Protein AF-M5ANF8-F1 (afdb_monomer_lite)

Secondary structure (DSSP, 8-state):
-PPP----PPPTTEEEEEEEEESSHHHHHHHHHHHHHHH-S-EEEEETTS-EEEEEEEEETTTHHHHHHHHHHTTSS-TT-EEE--TTEEEEEEESS-S----BGGG-HHHHHHHHHHHHHHHHTTS--S--SS---HHHHHHHHHHHHHTTPPS-S---HHHHHHHHHHHHH--S-HHHHHHHHHH-

pLDDT: mean 88.6, std 12.1, range [37.78, 98.12]

InterPro domains:
  IPR036365 PGBD-like superfamily [SSF47090] (113-166)
  IPR036366 PGBD superfamily [G3DSA:1.10.101.10] (104-169)

Radius of gyration: 18.39 Å; chains: 1; bounding box: 57×37×44 Å

Structure (mmCIF, N/CA/C/O backbone):
data_AF-M5ANF8-F1
#
_entry.id   AF-M5ANF8-F1
#
loop_
_atom_site.group_PDB
_atom_site.id
_atom_site.type_symbol
_atom_site.label_atom_id
_atom_site.label_alt_id
_atom_site.label_comp_id
_atom_site.label_asym_id
_atom_site.label_entity_id
_atom_site.label_seq_id
_atom_site.pdbx_PDB_ins_code
_atom_site.Cartn_x
_atom_site.Cartn_y
_atom_site.Cartn_z
_atom_site.occupancy
_atom_site.B_iso_or_equiv
_atom_site.auth_seq_id
_atom_site.auth_comp_id
_atom_site.auth_asym_id
_atom_site.auth_atom_id
_atom_site.pdbx_PDB_model_num
ATOM 1 N N . MET A 1 1 ? 27.122 8.762 -24.656 1.00 37.97 1 MET A N 1
ATOM 2 C CA . MET A 1 1 ? 26.454 7.474 -24.372 1.00 37.97 1 MET A CA 1
ATOM 3 C C . MET A 1 1 ? 26.650 7.160 -22.899 1.00 37.97 1 MET A C 1
ATOM 5 O O . MET A 1 1 ? 27.741 6.780 -22.494 1.00 37.97 1 MET A O 1
ATOM 9 N N . THR A 1 2 ? 25.646 7.441 -22.074 1.00 39.00 2 THR A N 1
ATOM 10 C CA . THR A 1 2 ? 25.690 7.210 -20.626 1.00 39.00 2 THR A CA 1
ATOM 11 C C . THR A 1 2 ? 25.506 5.716 -20.389 1.00 39.00 2 THR A C 1
ATOM 13 O O . THR A 1 2 ? 24.514 5.143 -20.830 1.00 39.00 2 THR A O 1
ATOM 16 N N . ARG A 1 3 ? 26.485 5.060 -19.759 1.00 37.78 3 ARG A N 1
ATOM 17 C CA . ARG A 1 3 ? 26.404 3.633 -19.421 1.00 37.78 3 ARG A CA 1
ATOM 18 C C . ARG A 1 3 ? 25.129 3.410 -18.593 1.00 37.78 3 ARG A C 1
ATOM 20 O O . ARG A 1 3 ? 24.978 4.138 -17.607 1.00 37.78 3 ARG A O 1
ATOM 27 N N . PRO A 1 4 ? 24.231 2.468 -18.943 1.00 45.25 4 PRO A N 1
ATOM 28 C CA . PRO A 1 4 ? 23.098 2.166 -18.082 1.00 45.25 4 PRO A CA 1
ATOM 29 C C . PRO A 1 4 ? 23.659 1.833 -16.701 1.00 45.25 4 PRO A C 1
ATOM 31 O O . PRO A 1 4 ? 24.590 1.028 -16.572 1.00 45.25 4 PRO A O 1
ATOM 34 N N . LEU A 1 5 ? 23.176 2.541 -15.677 1.00 51.12 5 LEU A N 1
ATOM 35 C CA . LEU A 1 5 ? 23.458 2.195 -14.290 1.00 51.12 5 LEU A CA 1
ATOM 36 C C . LEU A 1 5 ? 23.092 0.721 -14.158 1.00 51.12 5 LEU A C 1
ATOM 38 O O . LEU A 1 5 ? 21.944 0.367 -14.406 1.00 51.12 5 LEU A O 1
ATOM 42 N N . GLY A 1 6 ? 24.088 -0.128 -13.891 1.00 53.72 6 GLY A N 1
ATOM 43 C CA . GLY A 1 6 ? 23.913 -1.574 -13.919 1.00 53.72 6 GLY A CA 1
ATOM 44 C C . GLY A 1 6 ? 22.771 -1.959 -12.994 1.00 53.72 6 GLY A C 1
ATOM 45 O O . GLY A 1 6 ? 22.930 -1.918 -11.774 1.00 53.72 6 GLY A O 1
ATOM 46 N N . PHE A 1 7 ? 21.623 -2.282 -13.582 1.00 60.31 7 PHE A N 1
ATOM 47 C CA . PHE A 1 7 ? 20.484 -2.785 -12.848 1.00 60.31 7 PHE A CA 1
ATOM 48 C C . PHE A 1 7 ? 20.900 -4.131 -12.268 1.00 60.31 7 PHE A C 1
ATOM 50 O O .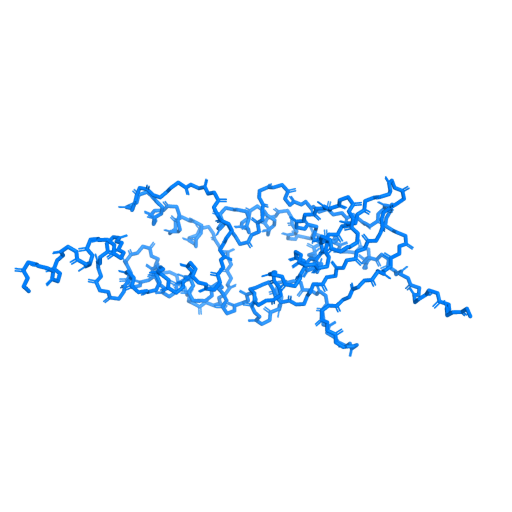 PHE A 1 7 ? 21.321 -5.032 -12.997 1.00 60.31 7 PHE A O 1
ATOM 57 N N . ARG A 1 8 ? 20.857 -4.242 -10.941 1.00 65.62 8 ARG A N 1
ATOM 58 C CA . ARG A 1 8 ? 21.069 -5.514 -10.263 1.00 65.62 8 ARG A CA 1
ATOM 59 C C . ARG A 1 8 ? 19.722 -6.005 -9.750 1.00 65.62 8 ARG A C 1
ATOM 61 O O . ARG A 1 8 ? 19.017 -5.221 -9.111 1.00 65.62 8 ARG A O 1
ATOM 68 N N . PRO A 1 9 ? 19.374 -7.277 -10.007 1.00 62.28 9 PRO A N 1
ATOM 69 C CA . PRO A 1 9 ? 18.244 -7.907 -9.343 1.00 62.28 9 PRO A CA 1
ATOM 70 C C . PRO A 1 9 ? 18.424 -7.815 -7.816 1.00 62.28 9 PRO A C 1
ATOM 72 O O . PRO A 1 9 ? 19.538 -7.551 -7.338 1.00 62.28 9 PRO A O 1
ATOM 75 N N . PRO A 1 10 ? 17.341 -7.988 -7.044 1.00 68.56 10 PRO A N 1
ATOM 76 C CA . PRO A 1 10 ? 17.419 -7.849 -5.603 1.00 68.56 10 PRO A CA 1
ATOM 77 C C . PRO A 1 10 ? 18.357 -8.925 -5.036 1.00 68.56 10 PRO A C 1
ATOM 79 O O . PRO A 1 10 ? 18.713 -9.890 -5.721 1.00 68.56 10 PRO A O 1
ATOM 82 N N . GLN A 1 11 ? 18.785 -8.756 -3.782 1.00 73.38 11 GLN A N 1
ATOM 83 C CA . GLN A 1 11 ? 19.539 -9.805 -3.091 1.00 73.38 11 GLN A CA 1
ATOM 84 C C . GLN A 1 11 ? 18.782 -11.141 -3.188 1.00 73.38 11 GLN A C 1
ATOM 86 O O . GLN A 1 11 ? 17.553 -11.161 -3.236 1.00 73.38 11 GLN A O 1
ATOM 91 N N . SER A 1 12 ? 19.503 -12.265 -3.213 1.00 77.88 12 SER A N 1
ATOM 92 C CA . SER A 1 12 ? 18.912 -13.597 -3.440 1.00 77.88 12 SER A CA 1
ATOM 93 C C . SER A 1 12 ? 17.812 -13.979 -2.438 1.00 77.88 12 SER A C 1
ATOM 95 O O . SER A 1 12 ? 16.990 -14.842 -2.736 1.00 77.88 12 SER A O 1
ATOM 97 N N . ASN A 1 13 ? 17.780 -13.328 -1.275 1.00 89.56 13 ASN A N 1
ATOM 98 C CA . ASN A 1 13 ? 16.800 -13.499 -0.206 1.00 89.56 13 ASN A CA 1
ATOM 99 C C . ASN A 1 13 ? 15.607 -12.524 -0.280 1.00 89.56 13 ASN A C 1
ATOM 101 O O . ASN A 1 13 ? 14.850 -12.434 0.688 1.00 89.56 13 ASN A O 1
ATOM 105 N N . ALA A 1 14 ? 15.422 -11.788 -1.376 1.00 92.38 14 ALA A N 1
ATOM 106 C CA . ALA A 1 14 ? 14.343 -10.819 -1.528 1.00 92.38 14 ALA A CA 1
ATOM 107 C C . ALA A 1 14 ? 13.692 -10.876 -2.918 1.00 92.38 14 ALA A C 1
ATOM 109 O O . ALA A 1 14 ? 14.296 -11.290 -3.906 1.00 92.38 14 ALA A O 1
ATOM 110 N N . PHE A 1 15 ? 12.438 -10.435 -2.991 1.00 95.44 15 PHE A N 1
ATOM 111 C CA . PHE A 1 15 ? 11.685 -10.268 -4.234 1.00 95.44 15 PHE A CA 1
ATOM 112 C C . PHE A 1 15 ? 11.386 -8.796 -4.470 1.00 95.44 15 PHE A C 1
ATOM 114 O O . PHE A 1 15 ? 11.101 -8.077 -3.515 1.00 95.44 15 PHE A O 1
ATOM 121 N N . TRP A 1 16 ? 11.353 -8.366 -5.728 1.00 94.88 16 TRP A N 1
ATOM 122 C CA . TRP A 1 16 ? 10.720 -7.105 -6.098 1.00 94.88 16 TRP A CA 1
ATOM 123 C C . TRP A 1 16 ? 9.215 -7.185 -5.855 1.00 94.88 16 TRP A C 1
ATOM 125 O O . TRP A 1 16 ? 8.566 -8.147 -6.273 1.00 94.88 16 TRP A O 1
ATOM 135 N N . LEU A 1 17 ? 8.664 -6.156 -5.220 1.00 97.25 17 LEU A N 1
ATOM 136 C CA . LEU A 1 17 ? 7.230 -5.935 -5.114 1.00 97.25 17 LEU A CA 1
ATOM 137 C C . LEU A 1 17 ? 6.773 -5.098 -6.313 1.00 97.25 17 LEU A C 1
ATOM 139 O O . LEU A 1 17 ? 6.905 -3.871 -6.312 1.00 97.25 17 LEU A O 1
ATOM 143 N N . ILE A 1 18 ? 6.261 -5.774 -7.340 1.00 97.31 18 ILE A N 1
ATOM 144 C CA . ILE A 1 18 ? 5.668 -5.129 -8.510 1.00 97.31 18 ILE A CA 1
ATOM 145 C C . ILE A 1 18 ? 4.242 -4.738 -8.144 1.00 97.31 18 ILE A C 1
ATOM 147 O O . ILE A 1 18 ? 3.431 -5.607 -7.826 1.00 97.31 18 ILE A O 1
ATOM 151 N N . VAL A 1 19 ? 3.937 -3.442 -8.177 1.00 96.94 19 VAL A N 1
ATOM 152 C CA . VAL A 1 19 ? 2.593 -2.939 -7.850 1.00 96.94 19 VAL A CA 1
ATOM 153 C C . VAL A 1 19 ? 1.722 -2.774 -9.085 1.00 96.94 19 VAL A C 1
ATOM 155 O O . VAL A 1 19 ? 0.507 -2.866 -8.993 1.00 96.94 19 VAL A O 1
ATOM 158 N N . SER A 1 20 ? 2.328 -2.548 -10.252 1.00 95.69 20 SER A N 1
ATOM 159 C CA . SER A 1 20 ? 1.620 -2.551 -11.531 1.00 95.69 20 SER A CA 1
ATOM 160 C C . SER A 1 20 ? 2.605 -2.595 -12.701 1.00 95.69 20 SER A C 1
ATOM 162 O O . SER A 1 20 ? 3.822 -2.559 -12.514 1.00 95.69 20 SER A O 1
ATOM 164 N N . SER A 1 21 ? 2.101 -2.663 -13.930 1.00 95.19 21 SER A N 1
ATOM 165 C CA . SER A 1 21 ? 2.901 -2.515 -15.153 1.00 95.19 21 SER A CA 1
ATOM 166 C C . SER A 1 21 ? 2.173 -1.638 -16.166 1.00 95.19 21 SER A C 1
ATOM 168 O O . SER A 1 21 ? 0.941 -1.615 -16.195 1.00 95.19 21 SER A O 1
ATOM 170 N N . ARG A 1 22 ? 2.915 -0.889 -16.982 1.00 97.38 22 ARG A N 1
ATOM 171 C CA . ARG A 1 22 ? 2.356 -0.014 -18.021 1.00 97.38 22 ARG A CA 1
ATOM 172 C C . ARG A 1 22 ? 3.030 -0.251 -19.375 1.00 97.38 22 ARG A C 1
ATOM 174 O O . ARG A 1 22 ? 4.206 -0.618 -19.405 1.00 97.38 22 ARG A O 1
ATOM 181 N N . PRO A 1 23 ? 2.298 -0.068 -20.487 1.00 97.06 23 PRO A N 1
ATOM 182 C CA . PRO A 1 23 ? 2.840 -0.233 -21.833 1.00 97.06 23 PRO A CA 1
ATOM 183 C C . PRO A 1 23 ? 3.834 0.871 -22.214 1.00 97.06 23 PRO A C 1
ATOM 185 O O . PRO A 1 23 ? 4.674 0.649 -23.079 1.00 97.06 23 PRO A O 1
ATOM 188 N N . THR A 1 24 ? 3.761 2.047 -21.581 1.00 97.50 24 THR A N 1
ATOM 189 C CA . THR A 1 24 ? 4.638 3.183 -21.887 1.00 97.50 24 THR A CA 1
ATOM 190 C C . THR A 1 24 ? 5.417 3.656 -20.661 1.00 97.50 24 THR A C 1
ATOM 192 O O . THR A 1 24 ? 4.946 3.567 -19.523 1.00 97.50 24 THR A O 1
ATOM 195 N N . GLU A 1 25 ? 6.616 4.192 -20.901 1.00 97.06 25 GLU A N 1
ATOM 196 C CA . GLU A 1 25 ? 7.475 4.781 -19.868 1.00 97.06 25 GLU A CA 1
ATOM 197 C C . GLU A 1 25 ? 6.761 5.915 -19.122 1.00 97.06 25 GLU A C 1
ATOM 199 O O . GLU A 1 25 ? 6.745 5.936 -17.893 1.00 97.06 25 GLU A O 1
ATOM 204 N N . GLY A 1 26 ? 6.126 6.831 -19.861 1.00 97.62 26 GLY A N 1
ATOM 205 C CA . GLY A 1 26 ? 5.442 7.989 -19.284 1.00 97.62 26 GLY A CA 1
ATOM 206 C C . GLY A 1 26 ? 4.308 7.598 -18.335 1.00 97.62 26 GLY A C 1
ATOM 207 O O . GLY A 1 26 ? 4.223 8.132 -17.229 1.00 97.62 26 GLY A O 1
ATOM 208 N N . GLU A 1 27 ? 3.478 6.621 -18.716 1.00 97.94 27 GLU A N 1
ATOM 209 C CA . GLU A 1 27 ? 2.423 6.097 -17.840 1.00 97.94 27 GLU A CA 1
ATOM 210 C C . GLU A 1 27 ? 2.994 5.414 -16.596 1.00 97.94 27 GLU A C 1
ATOM 212 O O . GLU A 1 27 ? 2.458 5.578 -15.499 1.00 97.94 27 GLU A O 1
ATOM 217 N N . ALA A 1 28 ? 4.080 4.649 -16.749 1.00 97.88 28 ALA A N 1
ATOM 218 C CA . ALA A 1 28 ? 4.728 3.979 -15.629 1.00 97.88 28 ALA A CA 1
ATOM 219 C C . ALA A 1 28 ? 5.303 4.983 -14.626 1.00 97.88 28 ALA A C 1
ATOM 221 O O . ALA A 1 28 ? 5.123 4.808 -13.422 1.00 97.88 28 ALA A O 1
ATOM 222 N N . ILE A 1 29 ? 5.955 6.044 -15.110 1.00 97.31 29 ILE A N 1
ATOM 223 C CA . ILE A 1 29 ? 6.524 7.103 -14.268 1.00 97.31 29 ILE A CA 1
ATOM 224 C C . ILE A 1 29 ? 5.414 7.854 -13.536 1.00 97.31 29 ILE A C 1
ATOM 226 O O . ILE A 1 29 ? 5.493 8.002 -12.317 1.00 97.31 29 ILE A O 1
ATOM 230 N N . ALA A 1 30 ? 4.361 8.275 -14.242 1.00 96.62 30 ALA A N 1
ATOM 231 C CA . ALA A 1 30 ? 3.231 8.968 -13.625 1.00 96.62 30 ALA A CA 1
ATOM 232 C C . ALA A 1 30 ? 2.575 8.109 -12.529 1.00 96.62 30 ALA A C 1
ATOM 234 O O . ALA A 1 30 ? 2.295 8.588 -11.427 1.00 96.62 30 ALA A O 1
ATOM 235 N N . LEU A 1 31 ? 2.399 6.810 -12.787 1.00 95.62 31 LEU A N 1
ATOM 236 C CA . LEU A 1 31 ? 1.863 5.887 -11.794 1.00 95.62 31 LEU A CA 1
ATOM 237 C C . LEU A 1 31 ? 2.817 5.698 -10.606 1.00 95.62 31 LEU A C 1
ATOM 239 O O . LEU A 1 31 ? 2.381 5.744 -9.456 1.00 95.62 31 LEU A O 1
ATOM 243 N N . ALA A 1 32 ? 4.115 5.520 -10.858 1.00 95.44 32 ALA A N 1
ATOM 244 C CA . ALA A 1 32 ? 5.119 5.378 -9.809 1.00 95.44 32 ALA A CA 1
ATOM 245 C C . ALA A 1 32 ? 5.152 6.609 -8.890 1.00 95.44 32 ALA A C 1
ATOM 247 O O . ALA A 1 32 ? 5.228 6.464 -7.669 1.00 95.44 32 ALA A O 1
ATOM 248 N N . GLN A 1 33 ? 5.031 7.811 -9.460 1.00 94.69 33 GLN A N 1
ATOM 249 C CA . GLN A 1 33 ? 4.910 9.060 -8.707 1.00 94.69 33 GLN A CA 1
ATOM 250 C C . GLN A 1 33 ? 3.646 9.092 -7.845 1.00 94.69 33 GLN A C 1
ATOM 252 O O . GLN A 1 33 ? 3.722 9.516 -6.695 1.00 94.69 33 GLN A O 1
ATOM 257 N N . SER A 1 34 ? 2.510 8.603 -8.355 1.00 93.12 34 SER A N 1
ATOM 258 C CA . SER A 1 34 ? 1.253 8.592 -7.593 1.00 93.12 34 SER A CA 1
ATOM 259 C C . SER A 1 34 ? 1.301 7.706 -6.340 1.00 93.12 34 SER A C 1
ATOM 261 O O . SER A 1 34 ? 0.637 8.010 -5.352 1.00 93.12 34 SER A O 1
ATOM 263 N N . TYR A 1 35 ? 2.121 6.649 -6.347 1.00 93.69 35 TYR A N 1
ATOM 264 C CA . TYR A 1 35 ? 2.315 5.773 -5.187 1.00 93.69 35 TYR A CA 1
ATOM 265 C C . TYR A 1 35 ? 3.369 6.272 -4.198 1.00 93.69 35 TYR A C 1
ATOM 267 O O . TYR A 1 35 ? 3.366 5.845 -3.045 1.00 93.69 35 TYR A O 1
ATOM 275 N N . ALA A 1 36 ? 4.279 7.156 -4.616 1.00 91.19 36 ALA A N 1
ATOM 276 C CA . ALA A 1 36 ? 5.409 7.556 -3.783 1.00 91.19 36 ALA A CA 1
ATOM 277 C C . ALA A 1 36 ? 5.018 8.166 -2.413 1.00 91.19 36 ALA A C 1
ATOM 279 O O . ALA A 1 36 ? 5.685 7.860 -1.420 1.00 91.19 36 ALA A O 1
ATOM 280 N N . PRO A 1 37 ? 3.943 8.976 -2.300 1.00 89.75 37 PRO A N 1
ATOM 281 C CA . PRO A 1 37 ? 3.499 9.511 -1.013 1.00 89.75 37 PRO A CA 1
ATOM 282 C C . PRO A 1 37 ? 3.109 8.431 0.002 1.00 89.75 37 PRO A C 1
ATOM 284 O O . PRO A 1 37 ? 3.463 8.550 1.173 1.00 89.75 37 PRO A O 1
ATOM 287 N N . THR A 1 38 ? 2.455 7.353 -0.442 1.00 91.44 38 THR A N 1
ATOM 288 C CA . THR A 1 38 ? 1.902 6.316 0.440 1.00 91.44 38 THR A CA 1
ATOM 289 C C . THR A 1 38 ? 2.843 5.143 0.644 1.00 91.44 38 THR A C 1
ATOM 291 O O . THR A 1 38 ? 3.062 4.708 1.772 1.00 91.44 38 THR A O 1
ATOM 294 N N . LEU A 1 39 ? 3.418 4.630 -0.441 1.00 92.88 39 LEU A N 1
ATOM 295 C CA . LEU A 1 39 ? 4.281 3.457 -0.397 1.00 92.88 39 LEU A CA 1
ATOM 296 C C . LEU A 1 39 ? 5.684 3.823 0.071 1.00 92.88 39 LEU A C 1
ATOM 298 O O . LEU A 1 39 ? 6.279 3.061 0.819 1.00 92.88 39 LEU A O 1
ATOM 302 N N . GLY A 1 40 ? 6.156 5.021 -0.275 1.00 90.56 40 GLY A N 1
ATOM 303 C CA . GLY A 1 40 ? 7.553 5.407 -0.155 1.00 90.56 40 GLY A CA 1
ATOM 304 C C . GLY A 1 40 ? 8.243 5.337 -1.515 1.00 90.56 40 GLY A C 1
ATOM 305 O O . GLY A 1 40 ? 7.582 5.457 -2.545 1.00 90.56 40 GLY A O 1
ATOM 306 N N . PRO A 1 41 ? 9.575 5.222 -1.565 1.00 90.12 41 PRO A N 1
ATOM 307 C CA . PRO A 1 41 ? 10.278 5.377 -2.823 1.00 90.12 41 PRO A CA 1
ATOM 308 C C . PRO A 1 41 ? 9.939 4.295 -3.865 1.00 90.12 41 PRO A C 1
ATOM 310 O O . PRO A 1 41 ? 10.006 3.100 -3.585 1.00 90.12 41 PRO A O 1
ATOM 313 N N . THR A 1 42 ? 9.622 4.718 -5.091 1.00 93.62 42 THR A N 1
ATOM 314 C CA . THR A 1 42 ? 9.192 3.849 -6.198 1.00 93.62 42 THR A CA 1
ATOM 315 C C . THR A 1 42 ? 10.188 3.857 -7.354 1.00 93.62 42 THR A C 1
ATOM 317 O O . THR A 1 42 ? 10.984 4.786 -7.523 1.00 93.62 42 THR A O 1
ATOM 320 N N . LEU A 1 43 ? 10.148 2.799 -8.164 1.00 92.81 43 LEU A N 1
ATOM 321 C CA . LEU A 1 43 ? 10.992 2.610 -9.342 1.00 92.81 43 LEU A CA 1
ATOM 322 C C . LEU A 1 43 ? 10.149 2.261 -10.560 1.00 92.81 43 LEU A C 1
ATOM 324 O O . LEU A 1 43 ? 9.110 1.611 -10.441 1.00 92.81 43 LEU A O 1
ATOM 328 N N . VAL A 1 44 ? 10.677 2.606 -11.729 1.00 95.50 44 VAL A N 1
ATOM 329 C CA . VAL A 1 44 ? 10.234 2.065 -13.010 1.00 95.50 44 VAL A CA 1
ATOM 330 C C . VAL A 1 44 ? 11.368 1.255 -13.613 1.00 95.50 44 VAL A C 1
ATOM 332 O O . VAL A 1 44 ? 12.472 1.768 -13.827 1.00 95.50 44 VAL A O 1
ATOM 335 N N . LEU A 1 45 ? 11.081 -0.012 -13.889 1.00 94.19 45 LEU A N 1
ATOM 336 C CA . LEU A 1 45 ? 12.003 -0.952 -14.510 1.00 94.19 45 LEU A CA 1
ATOM 337 C C . LEU A 1 45 ? 11.455 -1.385 -15.870 1.00 94.19 45 LEU A C 1
ATOM 339 O O . LEU A 1 45 ? 10.282 -1.725 -15.984 1.00 94.19 45 LEU A O 1
ATOM 343 N N . HIS A 1 46 ? 12.298 -1.393 -16.894 1.00 95.38 46 HIS A N 1
ATOM 344 C CA . HIS A 1 46 ? 11.972 -1.979 -18.186 1.00 95.38 46 HIS A CA 1
ATOM 345 C C . HIS A 1 46 ? 12.119 -3.501 -18.124 1.00 95.38 46 HIS A C 1
ATOM 347 O O . HIS A 1 46 ? 13.003 -4.036 -17.444 1.00 95.38 46 HIS A O 1
ATOM 353 N N . SER A 1 47 ? 11.215 -4.187 -18.814 1.00 93.06 47 SER A N 1
ATOM 354 C CA . SER A 1 47 ? 11.195 -5.634 -18.955 1.00 93.06 47 SER A CA 1
ATOM 355 C C . SER A 1 47 ? 11.461 -6.035 -20.405 1.00 93.06 47 SER A C 1
ATOM 357 O O . SER A 1 47 ? 10.986 -5.385 -21.331 1.00 93.06 47 SER A O 1
ATOM 359 N N . ARG A 1 48 ? 12.131 -7.172 -20.623 1.00 91.75 48 ARG A N 1
ATOM 360 C CA . ARG A 1 48 ? 12.473 -7.714 -21.954 1.00 91.75 48 ARG A CA 1
ATOM 361 C C . ARG A 1 48 ? 11.282 -7.905 -22.900 1.00 91.75 48 ARG A C 1
ATOM 363 O O . ARG A 1 48 ? 11.473 -7.987 -24.107 1.00 91.75 48 ARG A O 1
ATOM 370 N N . ASN A 1 49 ? 10.068 -8.020 -22.366 1.00 91.06 49 ASN A N 1
ATOM 371 C CA . ASN A 1 49 ? 8.827 -8.109 -23.145 1.00 91.06 49 ASN A CA 1
ATOM 372 C C . ASN A 1 49 ? 8.237 -6.735 -23.528 1.00 91.06 49 ASN A C 1
ATOM 374 O O . ASN A 1 49 ? 7.121 -6.687 -24.036 1.00 91.06 49 ASN A O 1
ATOM 378 N N . GLY A 1 50 ? 8.959 -5.637 -23.289 1.00 93.50 50 GLY A N 1
ATOM 379 C CA . GLY A 1 50 ? 8.613 -4.291 -23.749 1.00 93.50 50 GLY A CA 1
ATOM 380 C C . GLY A 1 50 ? 7.659 -3.506 -22.846 1.00 93.50 50 GLY A C 1
ATOM 381 O O . GLY A 1 50 ? 7.192 -2.449 -23.257 1.00 93.50 50 GLY A O 1
ATOM 382 N N . VAL A 1 51 ? 7.351 -3.994 -21.638 1.00 96.06 51 VAL A N 1
ATOM 383 C CA . VAL A 1 51 ? 6.535 -3.254 -20.656 1.00 96.06 51 VAL A CA 1
ATOM 384 C C . VAL A 1 51 ? 7.390 -2.651 -19.545 1.00 96.06 51 VAL A C 1
ATOM 386 O O . VAL A 1 51 ? 8.522 -3.070 -19.296 1.00 96.06 51 VAL A O 1
ATOM 389 N N . PHE A 1 52 ? 6.809 -1.690 -18.833 1.00 97.38 52 PHE A N 1
ATOM 390 C CA . PHE A 1 52 ? 7.445 -0.955 -17.749 1.00 97.38 52 PHE A CA 1
ATOM 391 C C . PHE A 1 52 ? 6.810 -1.345 -16.414 1.00 97.38 52 PHE A C 1
ATOM 393 O O . PHE A 1 52 ? 5.643 -1.049 -16.151 1.00 97.38 52 PHE A O 1
ATOM 400 N N . ALA A 1 53 ? 7.571 -2.031 -15.568 1.00 96.81 53 ALA A N 1
ATOM 401 C CA . ALA A 1 53 ? 7.151 -2.454 -14.243 1.00 96.81 53 ALA A CA 1
ATOM 402 C C . ALA A 1 53 ? 7.298 -1.309 -13.234 1.00 96.81 53 ALA A C 1
ATOM 404 O O . ALA A 1 53 ? 8.373 -0.722 -13.108 1.00 96.81 53 ALA A O 1
ATOM 405 N N . VAL A 1 54 ? 6.233 -1.033 -12.480 1.00 97.12 54 VAL A N 1
ATOM 406 C CA . VAL A 1 54 ? 6.237 -0.095 -11.352 1.00 97.12 54 VAL A CA 1
ATOM 407 C C . VAL A 1 54 ? 6.475 -0.876 -10.070 1.00 97.12 54 VAL A C 1
ATOM 409 O O . VAL A 1 54 ? 5.748 -1.822 -9.757 1.00 97.12 54 VAL A O 1
ATOM 412 N N . VAL A 1 55 ? 7.508 -0.490 -9.330 1.00 95.69 55 VAL A N 1
ATOM 413 C CA . VAL A 1 55 ? 8.044 -1.261 -8.205 1.00 95.69 55 VAL A CA 1
ATOM 414 C C . VAL A 1 55 ? 8.078 -0.398 -6.954 1.00 95.69 55 VAL A C 1
ATOM 416 O O . VAL A 1 55 ? 8.591 0.717 -6.990 1.00 95.69 55 VAL A O 1
ATOM 419 N N . ALA A 1 56 ? 7.551 -0.916 -5.845 1.00 94.94 56 ALA A N 1
ATOM 420 C CA . ALA A 1 56 ? 7.518 -0.207 -4.558 1.00 94.94 56 ALA A CA 1
ATOM 421 C C . ALA A 1 56 ? 8.731 -0.510 -3.656 1.00 94.94 56 ALA A C 1
ATOM 423 O O . ALA A 1 56 ? 8.906 0.094 -2.605 1.00 94.94 56 ALA A O 1
ATOM 424 N N . GLY A 1 57 ? 9.571 -1.467 -4.050 1.00 93.44 57 GLY A N 1
ATOM 425 C CA . GLY A 1 57 ? 10.731 -1.914 -3.287 1.00 93.44 57 GLY A CA 1
ATOM 426 C C . GLY A 1 57 ? 10.839 -3.431 -3.293 1.00 93.44 57 GLY A C 1
ATOM 427 O O . GLY A 1 57 ? 10.362 -4.102 -4.210 1.00 93.44 57 GLY A O 1
ATOM 428 N N . THR A 1 58 ? 11.466 -3.972 -2.260 1.00 94.12 58 THR A N 1
ATOM 429 C CA . THR A 1 58 ? 11.694 -5.396 -2.063 1.00 94.12 58 THR A CA 1
ATOM 430 C C . THR A 1 58 ? 11.033 -5.905 -0.796 1.00 94.12 58 THR A C 1
ATOM 432 O O . THR A 1 58 ? 10.955 -5.191 0.200 1.00 94.12 58 THR A O 1
ATOM 435 N N . LEU A 1 59 ? 10.632 -7.172 -0.816 1.00 95.75 59 LEU A N 1
ATOM 436 C CA . LEU A 1 59 ? 10.181 -7.918 0.354 1.00 95.75 59 LEU A CA 1
ATOM 437 C C . LEU A 1 59 ? 11.079 -9.140 0.563 1.00 95.75 59 LEU A C 1
ATOM 439 O O . LEU A 1 59 ? 11.334 -9.885 -0.387 1.00 95.75 59 LEU A O 1
ATOM 443 N N . TYR A 1 60 ? 11.524 -9.370 1.800 1.00 94.88 60 TYR A N 1
ATOM 444 C CA . TYR A 1 60 ? 12.312 -10.556 2.142 1.00 94.88 60 TYR A CA 1
ATOM 445 C C . TYR A 1 60 ? 11.502 -11.843 1.993 1.00 94.88 60 TYR A C 1
ATOM 447 O O . TYR A 1 60 ? 10.316 -11.899 2.318 1.00 94.88 60 TYR A O 1
ATOM 455 N N . GLN A 1 61 ? 12.154 -12.883 1.477 1.00 93.88 61 GLN A N 1
ATOM 456 C CA . GLN A 1 61 ? 11.531 -14.135 1.052 1.00 93.88 61 GLN A CA 1
ATOM 457 C C . GLN A 1 61 ? 10.746 -14.846 2.162 1.00 93.88 61 GLN A C 1
ATOM 459 O O . GLN A 1 61 ? 9.721 -15.461 1.869 1.00 93.88 61 GLN A O 1
ATOM 464 N N . ASP A 1 62 ? 11.201 -14.756 3.410 1.00 94.69 62 ASP A N 1
ATOM 465 C CA . ASP A 1 62 ? 10.567 -15.375 4.578 1.00 94.69 62 ASP A CA 1
ATOM 466 C C . ASP A 1 62 ? 9.144 -14.848 4.825 1.00 94.69 62 ASP A C 1
ATOM 468 O O . ASP A 1 62 ? 8.262 -15.608 5.223 1.00 94.69 62 ASP A O 1
ATOM 472 N N . LYS A 1 63 ? 8.899 -13.564 4.536 1.00 94.06 63 LYS A N 1
ATOM 473 C CA . LYS A 1 63 ? 7.613 -12.890 4.785 1.00 94.06 63 LYS A CA 1
ATOM 474 C C . LYS A 1 63 ? 6.925 -12.369 3.527 1.00 94.06 63 LYS A C 1
ATOM 476 O O . LYS A 1 63 ? 5.778 -11.935 3.607 1.00 94.06 63 LYS A O 1
ATOM 481 N N . ALA A 1 64 ? 7.563 -12.434 2.358 1.00 95.69 64 ALA A N 1
ATOM 482 C CA . ALA A 1 64 ? 7.092 -11.762 1.146 1.00 95.69 64 ALA A CA 1
ATOM 483 C C . ALA A 1 64 ? 5.659 -12.137 0.748 1.00 95.69 64 ALA A C 1
ATOM 485 O O . ALA A 1 64 ? 4.865 -11.255 0.431 1.00 95.69 64 ALA A O 1
ATOM 486 N N . LYS A 1 65 ? 5.296 -13.426 0.793 1.00 96.94 65 LYS A N 1
ATOM 487 C CA . LYS A 1 65 ? 3.945 -13.879 0.414 1.00 96.94 65 LYS A CA 1
ATOM 488 C C . LYS A 1 65 ? 2.874 -13.399 1.398 1.00 96.94 65 LYS A C 1
ATOM 490 O O . LYS A 1 65 ? 1.801 -12.969 0.972 1.00 96.94 65 LYS A O 1
ATOM 495 N N . ALA A 1 66 ? 3.166 -13.468 2.696 1.00 96.56 66 ALA A N 1
ATOM 496 C CA . ALA A 1 66 ? 2.260 -12.992 3.736 1.00 96.56 66 ALA A CA 1
ATOM 497 C C . ALA A 1 66 ? 2.073 -11.472 3.631 1.00 96.56 66 ALA A C 1
ATOM 499 O O . ALA A 1 66 ? 0.940 -11.001 3.581 1.00 96.56 66 ALA A O 1
ATOM 500 N N . ASN A 1 67 ? 3.172 -10.729 3.471 1.00 96.69 67 ASN A N 1
ATOM 501 C CA . ASN A 1 67 ? 3.140 -9.281 3.285 1.00 96.69 67 ASN A CA 1
ATOM 502 C C . ASN A 1 67 ? 2.375 -8.892 2.014 1.00 96.69 67 ASN A C 1
ATOM 504 O O . ASN A 1 67 ? 1.491 -8.050 2.092 1.00 96.69 67 ASN A O 1
ATOM 508 N N . LEU A 1 68 ? 2.627 -9.537 0.867 1.00 97.88 68 LEU A N 1
ATOM 509 C CA . LEU A 1 68 ? 1.869 -9.286 -0.367 1.00 97.88 68 LEU A CA 1
ATOM 510 C C . LEU A 1 68 ? 0.361 -9.450 -0.139 1.00 97.88 68 LEU A C 1
ATOM 512 O O . LEU A 1 68 ? -0.422 -8.600 -0.553 1.00 97.88 68 LEU A O 1
ATOM 516 N N . THR A 1 69 ? -0.036 -10.544 0.513 1.00 97.31 69 THR A N 1
ATOM 517 C CA . THR A 1 69 ? -1.448 -10.846 0.783 1.00 97.31 69 THR A CA 1
ATOM 518 C C . THR A 1 69 ? -2.069 -9.762 1.657 1.00 97.31 69 THR A C 1
ATOM 520 O O . THR A 1 69 ? -3.097 -9.198 1.299 1.00 97.31 69 THR A O 1
ATOM 523 N N . ALA A 1 70 ? -1.405 -9.406 2.754 1.00 96.69 70 ALA A N 1
ATOM 524 C CA . ALA A 1 70 ? -1.905 -8.417 3.697 1.00 96.69 70 ALA A CA 1
ATOM 525 C C . ALA A 1 70 ? -1.995 -7.005 3.084 1.00 96.69 70 ALA A C 1
ATOM 527 O O . ALA A 1 70 ? -2.975 -6.294 3.299 1.00 96.69 70 ALA A O 1
ATOM 528 N N . LEU A 1 71 ? -1.014 -6.613 2.264 1.00 97.19 71 LEU A N 1
ATOM 529 C CA . LEU A 1 71 ? -1.029 -5.334 1.547 1.00 97.19 71 LEU A CA 1
ATOM 530 C C . LEU A 1 71 ? -2.203 -5.244 0.569 1.00 97.19 71 LEU A C 1
ATOM 532 O O . LEU A 1 71 ? -2.834 -4.193 0.469 1.00 97.19 71 LEU A O 1
ATOM 536 N N . LYS A 1 72 ? -2.519 -6.344 -0.124 1.00 96.25 72 LYS A N 1
ATOM 537 C CA . LYS A 1 72 ? -3.700 -6.426 -0.989 1.00 96.25 72 LYS A CA 1
ATOM 538 C C . LYS A 1 72 ? -4.994 -6.387 -0.190 1.00 96.25 72 LYS A C 1
ATOM 540 O O . LYS A 1 72 ? -5.907 -5.676 -0.580 1.00 96.25 72 LYS A O 1
ATOM 545 N N . GLU A 1 73 ? -5.090 -7.114 0.919 1.00 95.19 73 GLU A N 1
ATOM 546 C CA . GLU A 1 73 ? -6.305 -7.146 1.747 1.00 95.19 73 GLU A CA 1
ATOM 547 C C . GLU A 1 73 ? -6.625 -5.794 2.394 1.00 95.19 73 GLU A C 1
ATOM 549 O O . GLU A 1 73 ? -7.794 -5.477 2.591 1.00 95.19 73 GLU A O 1
ATOM 554 N N . LEU A 1 74 ? -5.603 -4.989 2.693 1.00 95.62 74 LEU A N 1
ATOM 555 C CA . LEU A 1 74 ? -5.766 -3.614 3.168 1.00 95.62 74 LEU A CA 1
ATOM 556 C C . LEU A 1 74 ? -5.898 -2.584 2.036 1.00 95.62 74 LEU A C 1
ATOM 558 O O . LEU A 1 74 ? -5.937 -1.390 2.306 1.00 95.62 74 LEU A O 1
ATOM 562 N N . HIS A 1 75 ? -5.916 -3.022 0.776 1.00 95.50 75 HIS A N 1
ATOM 563 C CA . HIS A 1 75 ? -5.874 -2.164 -0.413 1.00 95.50 75 HIS A CA 1
ATOM 564 C C . HIS A 1 75 ? -4.701 -1.170 -0.422 1.00 95.50 75 HIS A C 1
ATOM 566 O O . HIS A 1 75 ? -4.779 -0.134 -1.063 1.00 95.50 75 HIS A O 1
ATOM 572 N N . ILE A 1 76 ? -3.593 -1.453 0.261 1.00 95.88 76 ILE A N 1
ATOM 573 C CA . ILE A 1 76 ? -2.399 -0.589 0.241 1.00 95.88 76 ILE A CA 1
ATOM 574 C C . ILE A 1 76 ? -1.733 -0.639 -1.137 1.00 95.88 76 ILE A C 1
ATOM 576 O O . ILE A 1 76 ? -1.160 0.344 -1.595 1.00 95.88 76 ILE A O 1
ATOM 580 N N . ILE A 1 77 ? -1.840 -1.782 -1.812 1.00 96.25 77 ILE A N 1
ATOM 581 C CA . ILE A 1 77 ? -1.362 -1.989 -3.179 1.00 96.25 77 ILE A CA 1
ATOM 582 C C . ILE A 1 77 ? -2.488 -2.556 -4.059 1.00 96.25 77 ILE A C 1
ATOM 584 O O . ILE A 1 77 ? -3.431 -3.156 -3.532 1.00 96.25 77 ILE A O 1
ATOM 588 N N . PRO A 1 78 ? -2.392 -2.419 -5.393 1.00 95.50 78 PRO A N 1
ATOM 589 C CA . PRO A 1 78 ? -3.340 -3.022 -6.330 1.00 95.50 78 PRO A CA 1
ATOM 590 C C . PRO A 1 78 ? -3.490 -4.544 -6.180 1.00 95.50 78 PRO A C 1
ATOM 592 O O . PRO A 1 78 ? -2.530 -5.252 -5.861 1.00 95.50 78 PRO A O 1
ATOM 595 N N . GLN A 1 79 ? -4.679 -5.075 -6.482 1.00 94.12 79 GLN A N 1
ATOM 596 C CA . GLN A 1 79 ? -4.960 -6.518 -6.391 1.00 94.12 79 GLN A CA 1
ATOM 597 C C . GLN A 1 79 ? -4.143 -7.362 -7.377 1.00 94.12 79 GLN A C 1
ATOM 599 O O . GLN A 1 79 ? -3.856 -8.528 -7.101 1.00 94.12 79 GLN A O 1
ATOM 604 N N . ASP A 1 80 ? -3.724 -6.783 -8.496 1.00 94.00 80 ASP A N 1
ATOM 605 C CA . ASP A 1 80 ? -2.866 -7.399 -9.508 1.00 94.00 80 ASP A CA 1
ATOM 606 C C . ASP A 1 80 ? -1.366 -7.303 -9.177 1.00 94.00 80 ASP A C 1
ATOM 608 O O . ASP A 1 80 ? -0.548 -7.848 -9.913 1.00 94.00 80 ASP A O 1
ATOM 612 N N . SER A 1 81 ? -0.985 -6.701 -8.041 1.00 97.56 81 SER A N 1
ATOM 613 C CA . SER A 1 81 ? 0.412 -6.663 -7.582 1.00 97.56 81 SER A CA 1
ATOM 614 C C . SER A 1 81 ? 1.003 -8.068 -7.430 1.00 97.56 81 SER A C 1
ATOM 616 O O . SER A 1 81 ? 0.317 -9.010 -7.024 1.00 97.56 81 SER A O 1
ATOM 618 N N . PHE A 1 82 ? 2.297 -8.241 -7.671 1.00 97.56 82 PHE A N 1
ATOM 619 C CA . PHE A 1 82 ? 2.943 -9.549 -7.571 1.00 97.56 82 PHE A CA 1
ATOM 620 C C . PHE A 1 82 ? 4.419 -9.455 -7.177 1.00 97.56 82 PHE A C 1
ATOM 622 O O . PHE A 1 82 ? 5.048 -8.401 -7.238 1.00 97.56 82 PHE A O 1
ATOM 629 N N . LEU A 1 83 ? 4.971 -10.589 -6.744 1.00 97.00 83 LEU A N 1
ATOM 630 C CA . LEU A 1 83 ? 6.388 -10.724 -6.418 1.00 97.00 83 LEU A CA 1
ATOM 631 C C . LEU A 1 83 ? 7.158 -11.164 -7.659 1.00 97.00 83 LEU A C 1
ATOM 633 O O . LEU A 1 83 ? 6.759 -12.116 -8.328 1.00 97.00 83 LEU A O 1
ATOM 637 N N . SER A 1 84 ? 8.287 -10.519 -7.931 1.00 94.38 84 SER A N 1
ATOM 638 C CA . SER A 1 84 ? 9.185 -10.891 -9.023 1.00 94.38 84 SER A CA 1
ATOM 639 C C . SER A 1 84 ? 10.599 -11.130 -8.508 1.00 94.38 84 SER A C 1
ATOM 641 O O . SER A 1 84 ? 11.109 -10.378 -7.678 1.00 94.38 84 SER A O 1
ATOM 643 N N . ARG A 1 85 ? 11.278 -12.154 -9.038 1.00 91.75 85 ARG A N 1
ATOM 644 C CA . ARG A 1 85 ? 12.726 -12.347 -8.825 1.00 91.75 85 ARG A CA 1
ATOM 645 C C . ARG A 1 85 ? 13.578 -11.342 -9.609 1.00 91.75 85 ARG A C 1
ATOM 647 O O . ARG A 1 85 ? 14.791 -11.310 -9.452 1.00 91.75 85 ARG A O 1
ATOM 654 N N . GLY A 1 86 ? 12.951 -10.525 -10.456 1.00 89.19 86 GLY A N 1
ATOM 655 C CA . GLY A 1 86 ? 13.636 -9.636 -11.390 1.00 89.19 86 GLY A CA 1
ATOM 656 C C . GLY A 1 86 ? 14.088 -10.332 -12.672 1.00 89.19 86 GLY A C 1
ATOM 657 O O . GLY A 1 86 ? 14.735 -9.707 -13.506 1.00 89.19 86 GLY A O 1
ATOM 658 N N . GLU A 1 87 ? 13.733 -11.605 -12.860 1.00 86.75 87 GLU A N 1
ATOM 659 C CA . GLU A 1 87 ? 13.928 -12.306 -14.126 1.00 86.75 87 GLU A CA 1
ATOM 660 C C . GLU A 1 87 ? 13.161 -11.570 -15.230 1.00 86.75 87 GLU A C 1
ATOM 662 O O . GLU A 1 87 ? 11.949 -11.399 -15.148 1.00 86.75 87 GLU A O 1
ATOM 667 N N . GLY A 1 88 ? 13.870 -11.097 -16.255 1.00 86.94 88 GLY A N 1
ATOM 668 C CA . GLY A 1 88 ? 13.253 -10.332 -17.341 1.00 86.94 88 GLY A CA 1
ATOM 669 C C . GLY A 1 88 ? 13.321 -8.822 -17.182 1.00 86.94 88 GLY A C 1
ATOM 670 O O . GLY A 1 88 ? 13.173 -8.145 -18.189 1.00 86.94 88 GLY A O 1
ATOM 671 N N . LEU A 1 89 ? 13.619 -8.302 -15.991 1.00 90.31 89 LEU A N 1
ATOM 672 C CA . LEU A 1 89 ? 13.873 -6.875 -15.796 1.00 90.31 89 LEU A CA 1
ATOM 673 C C . LEU A 1 89 ? 15.314 -6.571 -16.215 1.00 90.31 89 LEU A C 1
ATOM 675 O O . LEU A 1 89 ? 16.250 -7.188 -15.704 1.00 90.31 89 LEU A O 1
ATOM 679 N N . ASP A 1 90 ? 15.494 -5.665 -17.170 1.00 89.75 90 ASP A N 1
ATOM 680 C CA . ASP A 1 90 ? 16.786 -5.432 -17.828 1.00 89.75 90 ASP A CA 1
ATOM 681 C C . ASP A 1 90 ? 17.250 -3.970 -17.807 1.00 89.75 90 ASP A C 1
ATOM 683 O O . ASP A 1 90 ? 18.415 -3.695 -18.103 1.00 89.75 90 ASP A O 1
ATOM 687 N N . GLY A 1 91 ? 16.392 -3.040 -17.386 1.00 89.00 91 GLY A N 1
ATOM 688 C CA . GLY A 1 91 ? 16.724 -1.622 -17.344 1.00 89.00 91 GLY A CA 1
ATOM 689 C C . GLY A 1 91 ? 16.064 -0.897 -16.184 1.00 89.00 91 GLY A C 1
ATOM 690 O O . GLY A 1 91 ? 14.876 -1.048 -15.935 1.00 89.00 91 GLY A O 1
ATOM 691 N N . LEU A 1 92 ? 16.831 -0.063 -15.489 1.00 91.31 92 LEU A N 1
ATOM 692 C CA . LEU A 1 92 ? 16.287 0.943 -14.583 1.00 91.31 92 LEU A CA 1
ATOM 693 C C . LEU A 1 92 ? 16.002 2.210 -15.390 1.00 91.31 92 LEU A C 1
ATOM 695 O O . LEU A 1 92 ? 16.932 2.814 -15.922 1.00 91.31 92 LEU A O 1
ATOM 699 N N . ILE A 1 93 ? 14.732 2.593 -15.466 1.00 93.75 93 ILE A N 1
ATOM 700 C CA . ILE A 1 93 ? 14.266 3.725 -16.274 1.00 93.75 93 ILE A CA 1
ATOM 701 C C . ILE A 1 93 ? 14.127 4.975 -15.415 1.00 93.75 93 ILE A C 1
ATOM 703 O O . ILE A 1 93 ? 14.615 6.045 -15.771 1.00 93.75 93 ILE A O 1
ATOM 707 N N . TRP A 1 94 ? 13.513 4.830 -14.242 1.00 92.69 94 TRP A N 1
ATOM 708 C CA . TRP A 1 94 ? 13.235 5.953 -13.356 1.00 92.69 94 TRP A CA 1
ATOM 709 C C . TRP A 1 94 ? 13.197 5.522 -11.888 1.00 92.69 94 TRP A C 1
ATOM 711 O O . TRP A 1 94 ? 12.912 4.366 -11.571 1.00 92.69 94 TRP A O 1
ATOM 721 N N . MET A 1 95 ? 13.470 6.462 -10.984 1.00 89.81 95 MET A N 1
ATOM 722 C CA . MET A 1 95 ? 13.296 6.297 -9.541 1.00 89.81 95 MET A CA 1
ATOM 723 C C . MET A 1 95 ? 12.834 7.602 -8.896 1.00 89.81 95 MET A C 1
ATOM 725 O O . MET A 1 95 ? 13.267 8.681 -9.299 1.00 89.81 95 MET A O 1
ATOM 729 N N . SER A 1 96 ? 11.998 7.503 -7.863 1.00 87.06 96 SER A N 1
ATOM 730 C CA . SER A 1 96 ? 11.408 8.666 -7.190 1.00 87.06 96 SER A CA 1
ATOM 731 C C . SER A 1 96 ? 12.343 9.380 -6.206 1.00 87.06 96 SER A C 1
ATOM 733 O O . SER A 1 96 ? 11.938 10.367 -5.596 1.00 87.06 96 SER A O 1
ATOM 735 N N . TYR A 1 97 ? 13.564 8.883 -5.987 1.00 73.50 97 TYR A N 1
ATOM 736 C CA . TYR A 1 97 ? 14.446 9.341 -4.911 1.00 73.50 97 TYR A CA 1
ATOM 737 C C . TYR A 1 97 ? 15.927 9.369 -5.315 1.00 73.50 97 TYR A C 1
ATOM 739 O O . TYR A 1 97 ? 16.340 8.754 -6.295 1.00 73.50 97 TYR A O 1
ATOM 747 N N . GLN A 1 98 ? 16.748 10.087 -4.542 1.00 60.31 98 GLN A N 1
ATOM 748 C CA . GLN A 1 98 ? 18.194 10.196 -4.753 1.00 60.31 98 GLN A CA 1
ATOM 749 C C . GLN A 1 98 ? 18.961 9.116 -3.968 1.00 60.31 98 GLN A C 1
ATOM 751 O O . GLN A 1 98 ? 18.577 8.758 -2.860 1.00 60.31 98 GLN A O 1
ATOM 756 N N . ARG A 1 99 ? 20.041 8.589 -4.567 1.00 61.97 99 ARG A N 1
ATOM 757 C CA . ARG A 1 99 ? 20.873 7.456 -4.096 1.00 61.97 99 ARG A CA 1
ATOM 758 C C . ARG A 1 99 ? 20.976 7.313 -2.567 1.00 61.97 99 ARG A C 1
ATOM 760 O O . ARG A 1 99 ? 21.406 8.241 -1.895 1.00 61.97 99 ARG A O 1
ATOM 767 N N . GLY A 1 100 ? 20.714 6.103 -2.063 1.00 64.81 100 GLY A N 1
ATOM 768 C CA . GLY A 1 100 ? 20.984 5.711 -0.671 1.00 64.81 100 GLY A CA 1
ATOM 769 C C . GLY A 1 100 ? 19.772 5.229 0.130 1.00 64.81 100 GLY A C 1
ATOM 770 O O . GLY A 1 100 ? 19.961 4.750 1.244 1.00 64.81 100 GLY A O 1
ATOM 771 N N . ALA A 1 101 ? 18.548 5.316 -0.404 1.00 68.88 101 ALA A N 1
ATOM 772 C CA . ALA A 1 101 ? 17.386 4.765 0.294 1.00 68.88 101 ALA A CA 1
ATOM 773 C C . ALA A 1 101 ? 17.399 3.228 0.302 1.00 68.88 101 ALA A C 1
ATOM 775 O O . ALA A 1 101 ? 17.849 2.580 -0.646 1.00 68.88 101 ALA A O 1
ATOM 776 N N . SER A 1 102 ? 16.881 2.659 1.391 1.00 79.69 102 SER A N 1
ATOM 777 C CA . SER A 1 102 ? 16.604 1.229 1.480 1.00 79.69 102 SER A CA 1
ATOM 778 C C . SER A 1 102 ? 15.501 0.855 0.495 1.00 79.69 102 SER A C 1
ATOM 780 O O . SER A 1 102 ? 14.479 1.536 0.408 1.00 79.69 102 SER A O 1
ATOM 782 N N . PHE A 1 103 ? 15.689 -0.258 -0.209 1.00 84.44 103 PHE A N 1
ATOM 783 C CA . PHE A 1 103 ? 14.623 -0.863 -1.000 1.00 84.44 103 PHE A CA 1
ATOM 784 C C . PHE A 1 103 ? 13.702 -1.744 -0.158 1.00 84.44 103 PHE A C 1
ATOM 786 O O . PHE A 1 103 ? 12.657 -2.131 -0.661 1.00 84.44 103 PHE A O 1
ATOM 793 N N . ASP A 1 104 ? 14.034 -2.050 1.100 1.00 90.81 104 ASP A N 1
ATOM 794 C CA . ASP A 1 104 ? 13.179 -2.871 1.959 1.00 90.81 104 ASP A CA 1
ATOM 795 C C . ASP A 1 104 ? 11.854 -2.159 2.252 1.00 90.81 104 ASP A C 1
ATOM 797 O O . ASP A 1 104 ? 11.782 -1.254 3.086 1.00 90.81 104 ASP A O 1
ATOM 801 N N . PHE A 1 105 ? 10.803 -2.602 1.564 1.00 93.75 105 PHE A N 1
ATOM 802 C CA . PHE A 1 105 ? 9.472 -2.018 1.615 1.00 93.75 105 PHE A CA 1
ATOM 803 C C . PHE A 1 105 ? 8.906 -1.988 3.038 1.00 93.75 105 PHE A C 1
ATOM 805 O O . PHE A 1 105 ? 8.322 -0.990 3.452 1.00 93.75 105 PHE A O 1
ATOM 812 N N . ALA A 1 106 ? 9.136 -3.046 3.821 1.00 92.12 106 ALA A N 1
ATOM 813 C CA . ALA A 1 106 ? 8.552 -3.182 5.153 1.00 92.12 106 ALA A CA 1
ATOM 814 C C . ALA A 1 106 ? 9.111 -2.168 6.167 1.00 92.12 106 ALA A C 1
ATOM 816 O O . ALA A 1 106 ? 8.526 -1.983 7.231 1.00 92.12 106 ALA A O 1
ATOM 817 N N . THR A 1 107 ? 10.225 -1.508 5.840 1.00 90.88 107 THR A N 1
ATOM 818 C CA . THR A 1 107 ? 10.871 -0.493 6.688 1.00 90.88 107 THR A CA 1
ATOM 819 C C . THR A 1 107 ? 10.651 0.933 6.188 1.00 90.88 107 THR A C 1
ATOM 821 O O . THR A 1 107 ? 11.126 1.882 6.813 1.00 90.88 107 THR A O 1
ATOM 824 N N . GLN A 1 108 ? 9.940 1.115 5.069 1.00 91.19 108 GLN A N 1
ATOM 825 C CA . GLN A 1 108 ? 9.755 2.436 4.480 1.00 91.19 108 GLN A CA 1
ATOM 826 C C . GLN A 1 108 ? 8.891 3.322 5.399 1.00 91.19 108 GLN A C 1
ATOM 828 O O . GLN A 1 108 ? 7.771 2.939 5.746 1.00 91.19 108 GLN A O 1
ATOM 833 N N . PRO A 1 109 ? 9.356 4.531 5.781 1.00 92.44 109 PRO A N 1
ATOM 834 C CA . PRO A 1 109 ? 8.627 5.389 6.719 1.00 92.44 109 PRO A CA 1
ATOM 835 C C . PRO A 1 109 ? 7.233 5.813 6.245 1.00 92.44 109 PRO A C 1
ATOM 837 O O . PRO A 1 109 ? 6.355 6.067 7.064 1.00 92.44 109 PRO A O 1
ATOM 840 N N . ASN A 1 110 ? 7.021 5.935 4.934 1.00 92.25 110 ASN A N 1
ATOM 841 C CA . ASN A 1 110 ? 5.726 6.305 4.361 1.00 92.25 110 ASN A CA 1
ATOM 842 C C . ASN A 1 110 ? 4.716 5.170 4.548 1.00 92.25 110 ASN A C 1
ATOM 844 O O . ASN A 1 110 ? 3.663 5.392 5.144 1.00 92.25 110 ASN A O 1
ATOM 848 N N . TYR A 1 111 ? 5.108 3.951 4.174 1.00 94.06 111 TYR A N 1
ATOM 849 C CA . TYR A 1 111 ? 4.336 2.739 4.422 1.00 94.06 111 TYR A CA 1
ATOM 850 C C . TYR A 1 111 ? 4.017 2.548 5.915 1.00 94.06 111 TYR A C 1
ATOM 852 O O . TYR A 1 111 ? 2.852 2.385 6.278 1.00 94.06 111 TYR A O 1
ATOM 860 N N . LEU A 1 112 ? 5.019 2.633 6.799 1.00 95.62 112 LEU A N 1
ATOM 861 C CA . LEU A 1 112 ? 4.809 2.452 8.241 1.00 95.62 112 LEU A CA 1
ATOM 862 C C . LEU A 1 112 ? 3.820 3.479 8.808 1.00 95.62 112 LEU A C 1
ATOM 864 O O . LEU A 1 112 ? 2.907 3.115 9.549 1.00 95.62 112 LEU A O 1
ATOM 868 N N . ARG A 1 113 ? 3.951 4.754 8.418 1.00 95.94 113 ARG A N 1
ATOM 869 C CA .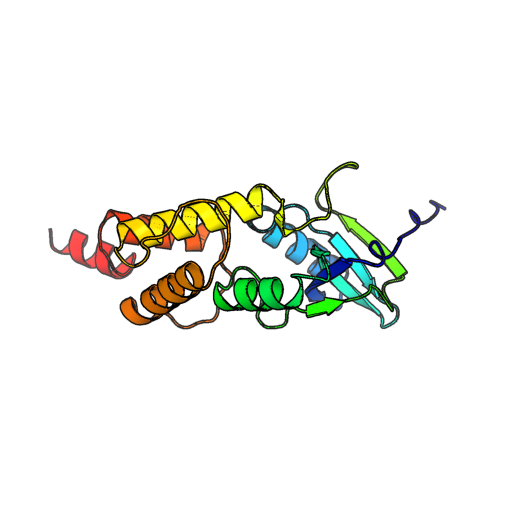 ARG A 1 113 ? 3.020 5.812 8.838 1.00 95.94 113 ARG A CA 1
ATOM 870 C C . ARG A 1 113 ? 1.611 5.589 8.304 1.00 95.94 113 ARG A C 1
ATOM 872 O O . ARG A 1 113 ? 0.657 5.825 9.039 1.00 95.94 113 ARG A O 1
ATOM 879 N N . LEU A 1 114 ? 1.467 5.122 7.065 1.00 96.19 114 LEU A N 1
ATOM 880 C CA . LEU A 1 114 ? 0.167 4.778 6.494 1.00 96.19 114 LEU A CA 1
ATOM 881 C C . LEU A 1 114 ? -0.531 3.691 7.323 1.00 96.19 114 LEU A C 1
ATOM 883 O O . LEU A 1 114 ? -1.701 3.846 7.674 1.00 96.19 114 LEU A O 1
ATOM 887 N N . VAL A 1 115 ? 0.187 2.628 7.699 1.00 97.50 115 VAL A N 1
ATOM 888 C CA . VAL A 1 115 ? -0.385 1.541 8.510 1.00 97.50 115 VAL A CA 1
ATOM 889 C C . VAL A 1 115 ? -0.724 2.020 9.923 1.00 97.50 115 VAL A C 1
ATOM 891 O O . VAL A 1 115 ? -1.804 1.706 10.418 1.00 97.50 115 VAL A O 1
ATOM 894 N N . GLN A 1 116 ? 0.134 2.827 10.553 1.00 98.06 116 GLN A N 1
ATOM 895 C CA . GLN A 1 116 ? -0.135 3.405 11.878 1.00 98.06 116 GLN A CA 1
ATOM 896 C C . GLN A 1 116 ? -1.388 4.285 11.875 1.00 98.06 116 GLN A C 1
ATOM 898 O O . GLN A 1 116 ? -2.243 4.168 12.751 1.00 98.06 116 GLN A O 1
ATOM 903 N N . ARG A 1 117 ? -1.535 5.143 10.865 1.00 97.19 117 ARG A N 1
ATOM 904 C CA . ARG A 1 117 ? -2.725 5.981 10.679 1.00 97.19 117 ARG A CA 1
ATOM 905 C C . ARG A 1 117 ? -3.989 5.141 10.521 1.00 97.19 117 ARG A C 1
ATOM 907 O O . ARG A 1 117 ? -4.985 5.393 11.199 1.00 97.19 117 ARG A O 1
ATOM 914 N N . LEU A 1 118 ? -3.924 4.089 9.704 1.00 97.12 118 LEU A N 1
ATOM 915 C CA . LEU A 1 118 ? -5.035 3.157 9.534 1.00 97.12 118 LEU A CA 1
ATOM 916 C C . LEU A 1 118 ? -5.388 2.453 10.853 1.00 97.12 118 LEU A C 1
ATOM 918 O O . LEU A 1 118 ? -6.547 2.467 11.259 1.00 97.12 118 LEU A O 1
ATOM 922 N N . GLN A 1 119 ? -4.402 1.886 11.554 1.00 98.12 119 GLN A N 1
ATOM 923 C CA . GLN A 1 119 ? -4.592 1.244 12.860 1.00 98.12 119 GLN A CA 1
ATOM 924 C C . GLN A 1 119 ? -5.231 2.207 13.871 1.00 98.12 119 GLN A C 1
ATOM 926 O O . GLN A 1 119 ? -6.199 1.840 14.532 1.00 98.12 119 GLN A O 1
ATOM 931 N N . ALA A 1 120 ? -4.753 3.453 13.949 1.00 97.50 120 ALA A N 1
ATOM 932 C CA . ALA A 1 120 ? -5.300 4.471 14.841 1.00 97.50 120 ALA A CA 1
ATOM 933 C C . ALA A 1 120 ? -6.759 4.822 14.508 1.00 97.50 120 ALA A C 1
ATOM 935 O O . ALA A 1 120 ? -7.586 4.937 15.416 1.00 97.50 120 ALA A O 1
ATOM 936 N N . ALA A 1 121 ? -7.101 4.963 13.224 1.00 95.69 121 ALA A N 1
ATOM 937 C CA . ALA A 1 121 ? -8.479 5.198 12.800 1.00 95.69 121 ALA A CA 1
ATOM 938 C C . ALA A 1 121 ? -9.389 4.014 13.168 1.00 95.69 121 ALA A C 1
ATOM 940 O O . ALA A 1 121 ? -10.475 4.204 13.715 1.00 95.69 121 ALA A O 1
ATOM 941 N N . MET A 1 122 ? -8.919 2.781 12.957 1.00 96.19 122 MET A N 1
ATOM 942 C CA . MET A 1 122 ? -9.662 1.581 13.346 1.00 96.19 122 MET A CA 1
ATOM 943 C C . MET A 1 122 ? -9.828 1.461 14.870 1.00 96.19 122 MET A C 1
ATOM 945 O O . MET A 1 122 ? -10.884 1.024 15.330 1.00 96.19 122 MET A O 1
ATOM 949 N N . SER A 1 123 ? -8.830 1.871 15.663 1.00 95.75 123 SER A N 1
ATOM 950 C CA . SER A 1 123 ? -8.936 1.934 17.127 1.00 95.75 123 SER A CA 1
ATOM 951 C C . SER A 1 123 ? -10.002 2.924 17.579 1.00 95.75 123 SER A C 1
ATOM 953 O O . SER A 1 123 ? -10.819 2.581 18.429 1.00 95.75 123 SER A O 1
ATOM 955 N N . LYS A 1 124 ? -10.045 4.124 16.984 1.00 93.75 124 LYS A N 1
ATOM 956 C CA . LYS A 1 124 ? -11.073 5.135 17.292 1.00 93.75 124 LYS A CA 1
ATOM 957 C C . LYS A 1 124 ? -12.490 4.633 17.007 1.00 93.75 124 LYS A C 1
ATOM 959 O O . LYS A 1 124 ? -13.403 4.915 17.771 1.00 93.75 124 LYS A O 1
ATOM 964 N N . LEU A 1 125 ? -12.655 3.829 15.958 1.00 91.75 125 LEU A N 1
ATOM 965 C CA . LEU A 1 125 ? -13.926 3.190 15.605 1.00 91.75 125 LEU A CA 1
ATOM 966 C C . LEU A 1 125 ? -14.291 1.980 16.487 1.00 91.75 125 LEU A C 1
ATOM 968 O O . LEU A 1 125 ? -15.360 1.392 16.301 1.00 91.75 125 LEU A O 1
ATOM 972 N N . GLY A 1 126 ? -13.408 1.567 17.404 1.00 93.69 126 GLY A N 1
ATOM 973 C 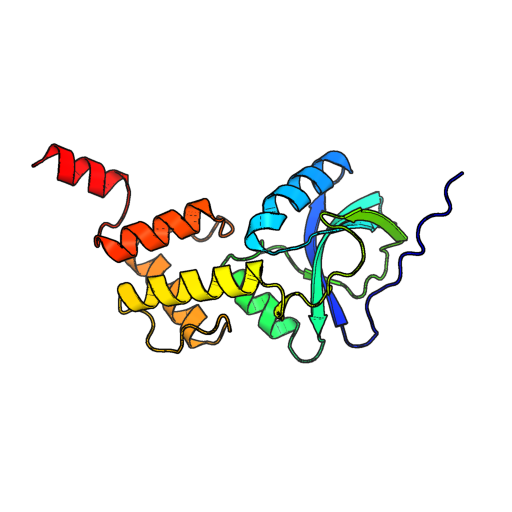CA . GLY A 1 126 ? -13.578 0.366 18.227 1.00 93.69 126 GLY A CA 1
ATOM 974 C C . GLY A 1 126 ? -13.425 -0.950 17.454 1.00 93.69 126 GLY A C 1
ATOM 975 O O . GLY A 1 126 ? -13.820 -2.002 17.949 1.00 93.69 126 GLY A O 1
ATOM 976 N N . LEU A 1 127 ? -12.870 -0.913 16.237 1.00 95.12 127 LEU A N 1
ATOM 977 C CA . LEU A 1 127 ? -12.699 -2.083 15.365 1.00 95.12 127 LEU A CA 1
ATOM 978 C C . LEU A 1 127 ? -11.346 -2.782 15.560 1.00 95.12 127 LEU A C 1
ATOM 980 O O . LEU A 1 127 ? -11.179 -3.927 15.136 1.00 95.12 127 LEU A O 1
ATOM 984 N N . TYR A 1 128 ? -10.384 -2.103 16.189 1.00 97.00 128 TYR A N 1
ATOM 985 C CA . TYR A 1 128 ? -9.021 -2.587 16.395 1.00 97.00 128 TYR A CA 1
ATOM 986 C C . TYR A 1 128 ? -8.553 -2.373 17.838 1.00 97.00 128 TYR A C 1
ATOM 988 O O . TYR A 1 128 ? -8.612 -1.263 18.364 1.00 97.00 128 TYR A O 1
ATOM 996 N N . SER A 1 129 ? -8.050 -3.441 18.460 1.00 95.81 129 SER A N 1
ATOM 997 C CA . SER A 1 129 ? -7.582 -3.460 19.855 1.00 95.81 129 SER A CA 1
ATOM 998 C C . SER A 1 129 ? -6.090 -3.796 19.994 1.00 95.81 129 SER A C 1
ATOM 1000 O O . SER A 1 129 ? -5.628 -4.090 21.094 1.00 95.81 129 SER A O 1
ATOM 1002 N N . GLY A 1 130 ? -5.355 -3.847 18.879 1.00 95.88 130 GLY A N 1
ATOM 1003 C CA . GLY A 1 130 ? -3.915 -4.106 18.867 1.00 95.88 130 GLY A CA 1
ATOM 1004 C C . GLY A 1 130 ? -3.079 -2.825 18.986 1.00 95.88 130 GLY A C 1
ATOM 1005 O O . GLY A 1 130 ? -3.633 -1.726 19.047 1.00 95.88 130 GLY A O 1
ATOM 1006 N N . PRO A 1 131 ? -1.741 -2.948 18.997 1.00 97.19 131 PRO A N 1
ATOM 1007 C CA . PRO A 1 131 ? -0.844 -1.796 19.002 1.00 97.19 131 PRO A CA 1
ATOM 1008 C C . PRO A 1 131 ? -0.908 -1.011 17.683 1.00 97.19 131 PRO A C 1
ATOM 1010 O O . PRO A 1 131 ? -1.142 -1.579 16.615 1.00 97.19 131 PRO A O 1
ATOM 1013 N N . VAL A 1 132 ? -0.665 0.299 17.764 1.00 97.94 132 VAL A N 1
ATOM 1014 C CA . VAL A 1 132 ? -0.480 1.191 16.608 1.00 97.94 132 VAL A CA 1
ATOM 1015 C C . VAL A 1 132 ? 1.015 1.267 16.300 1.00 97.94 132 VAL A C 1
ATOM 1017 O O . VAL A 1 132 ? 1.708 2.196 16.708 1.00 97.94 132 VAL A O 1
ATOM 1020 N N . ASP A 1 133 ? 1.535 0.229 15.656 1.00 96.75 133 ASP A N 1
ATOM 1021 C CA . ASP A 1 133 ? 2.971 0.005 15.452 1.00 96.75 133 ASP A CA 1
ATOM 1022 C C . ASP A 1 133 ? 3.401 0.046 13.978 1.00 96.75 133 ASP A C 1
ATOM 1024 O O . ASP A 1 133 ? 4.592 0.134 13.687 1.00 96.75 133 ASP A O 1
ATOM 1028 N N . GLY A 1 134 ? 2.453 0.058 13.039 1.00 96.38 134 GLY A N 1
ATOM 1029 C CA . GLY A 1 134 ? 2.732 0.008 11.604 1.00 96.38 134 GLY A CA 1
ATOM 1030 C C . GLY A 1 134 ? 2.936 -1.408 11.062 1.00 96.38 134 GLY A C 1
ATOM 1031 O O . GLY A 1 134 ? 3.306 -1.568 9.899 1.00 96.38 134 GLY A O 1
ATOM 1032 N N . LEU A 1 135 ? 2.689 -2.440 11.874 1.00 95.56 135 LEU A N 1
ATOM 1033 C CA . LEU A 1 135 ? 2.789 -3.837 11.471 1.00 95.56 135 LEU A CA 1
ATOM 1034 C C . LEU A 1 135 ? 1.411 -4.395 11.103 1.00 95.56 135 LEU A C 1
ATOM 1036 O O . LEU A 1 135 ? 0.434 -4.293 11.847 1.00 95.56 135 LEU A O 1
ATOM 1040 N N . ILE A 1 136 ? 1.322 -5.040 9.940 1.00 95.81 136 ILE A N 1
ATOM 1041 C CA . ILE A 1 136 ? 0.074 -5.667 9.508 1.00 95.81 136 ILE A CA 1
ATOM 1042 C C . ILE A 1 136 ? 0.014 -7.094 10.055 1.00 95.81 136 ILE A C 1
ATOM 1044 O O . ILE A 1 136 ? 0.676 -7.999 9.550 1.00 95.81 136 ILE A O 1
ATOM 1048 N N . GLY A 1 137 ? -0.803 -7.288 11.090 1.00 93.69 137 GLY A N 1
ATOM 1049 C CA . GLY A 1 137 ? -1.181 -8.604 11.599 1.00 93.69 137 GLY A CA 1
ATOM 1050 C C . GLY A 1 137 ? -2.608 -9.006 11.198 1.00 93.69 137 GLY A C 1
ATOM 1051 O O . GLY A 1 137 ? -3.361 -8.188 10.658 1.00 93.69 137 GLY A O 1
ATOM 1052 N N . PRO A 1 138 ? -3.038 -10.242 11.522 1.00 94.50 138 PRO A N 1
ATOM 1053 C CA . PRO A 1 138 ? -4.405 -10.705 11.264 1.00 94.50 138 PRO A CA 1
ATOM 1054 C C . PRO A 1 138 ? -5.490 -9.812 11.885 1.00 94.50 138 PRO A C 1
ATOM 1056 O O . PRO A 1 138 ? -6.581 -9.673 11.335 1.00 94.50 138 PRO A O 1
ATOM 1059 N N . THR A 1 139 ? -5.194 -9.178 13.022 1.00 96.44 139 THR A N 1
ATOM 1060 C CA . THR A 1 139 ? -6.093 -8.229 13.694 1.00 96.44 139 THR A CA 1
ATOM 1061 C C . THR A 1 139 ? -6.272 -6.938 12.898 1.00 96.44 139 THR A C 1
ATOM 1063 O O . THR A 1 139 ? -7.396 -6.450 12.810 1.00 96.44 139 THR A O 1
ATOM 1066 N N . THR A 1 140 ? -5.212 -6.420 12.266 1.00 97.44 140 THR A N 1
ATOM 1067 C CA . THR A 1 140 ? -5.270 -5.242 11.384 1.00 97.44 140 THR A CA 1
ATOM 1068 C C . THR A 1 140 ? -6.148 -5.528 10.164 1.00 97.44 140 THR A C 1
ATOM 1070 O O . THR A 1 140 ? -7.055 -4.757 9.858 1.00 97.44 140 THR A O 1
ATOM 1073 N N . VAL A 1 141 ? -5.943 -6.681 9.515 1.00 96.75 141 VAL A N 1
ATOM 1074 C CA . VAL A 1 141 ? -6.761 -7.131 8.374 1.00 96.75 141 VAL A CA 1
ATOM 1075 C C . VAL A 1 141 ? -8.229 -7.274 8.770 1.00 96.75 141 VAL A C 1
ATOM 1077 O O . VAL A 1 141 ? -9.115 -6.764 8.083 1.00 96.75 141 VAL A O 1
ATOM 1080 N N . LYS A 1 142 ? -8.504 -7.950 9.893 1.00 97.06 142 LYS A N 1
ATOM 1081 C CA . LYS A 1 142 ? -9.870 -8.125 10.398 1.00 97.06 142 LYS A CA 1
ATOM 1082 C C . LYS A 1 142 ? -10.544 -6.777 10.654 1.00 97.06 142 LYS A C 1
ATOM 1084 O O . LYS A 1 142 ? -11.688 -6.602 10.249 1.00 97.06 142 LYS A O 1
ATOM 1089 N N . ALA A 1 143 ? -9.849 -5.839 11.296 1.00 96.75 143 ALA A N 1
ATOM 1090 C CA . ALA A 1 143 ? -10.388 -4.516 11.591 1.00 96.75 143 ALA A CA 1
ATOM 1091 C C . ALA A 1 143 ? -10.769 -3.755 10.315 1.00 96.75 143 ALA A C 1
ATOM 1093 O O . ALA A 1 143 ? -11.871 -3.216 10.231 1.00 96.75 143 ALA A O 1
ATOM 1094 N N . PHE A 1 144 ? -9.905 -3.782 9.297 1.00 95.69 144 PHE A N 1
ATOM 1095 C CA . PHE A 1 144 ? -10.186 -3.129 8.022 1.00 95.69 144 PHE A CA 1
ATOM 1096 C C . PHE A 1 144 ? -11.358 -3.772 7.272 1.00 95.69 144 PHE A C 1
ATOM 1098 O O . PHE A 1 144 ? -12.217 -3.068 6.751 1.00 95.69 144 PHE A O 1
ATOM 1105 N N . ARG A 1 145 ? -11.474 -5.106 7.280 1.00 94.19 145 ARG A N 1
ATOM 1106 C CA . ARG A 1 145 ? -12.654 -5.789 6.718 1.00 94.19 145 ARG A CA 1
ATOM 1107 C C . ARG A 1 145 ? -13.941 -5.400 7.437 1.00 94.19 145 ARG A C 1
ATOM 1109 O O . ARG A 1 145 ? -14.945 -5.137 6.782 1.00 94.19 145 ARG A O 1
ATOM 1116 N N . SER A 1 146 ? -13.909 -5.336 8.767 1.00 93.94 146 SER A N 1
ATOM 1117 C CA . SER A 1 146 ? -15.050 -4.871 9.558 1.00 93.94 146 SER A CA 1
ATOM 1118 C C . SER A 1 146 ? -15.405 -3.420 9.248 1.00 93.94 146 SER A C 1
ATOM 1120 O O . SER A 1 146 ? -16.582 -3.081 9.253 1.00 93.94 146 SER A O 1
ATOM 1122 N N . TYR A 1 147 ? -14.415 -2.571 8.958 1.00 92.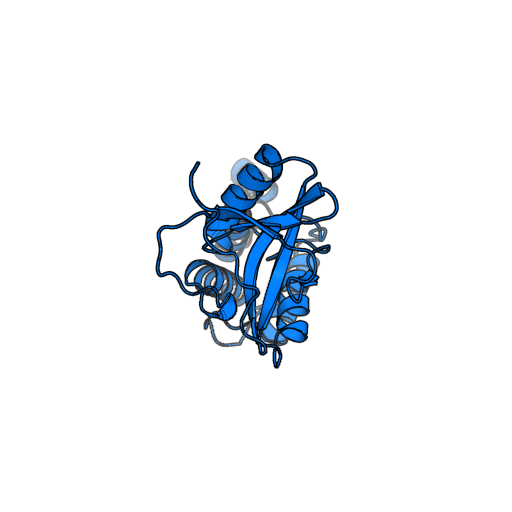31 147 TYR A N 1
ATOM 1123 C CA . TYR A 1 147 ? -14.650 -1.206 8.497 1.00 92.31 147 TYR A CA 1
ATOM 1124 C C . TYR A 1 147 ? -15.384 -1.197 7.156 1.00 92.31 147 TYR A C 1
ATOM 1126 O O . TYR A 1 147 ? -16.474 -0.641 7.079 1.00 92.31 147 TYR A O 1
ATOM 1134 N N . LEU A 1 148 ? -14.863 -1.887 6.138 1.00 91.06 148 LEU A N 1
ATOM 1135 C CA . LEU A 1 148 ? -15.528 -1.959 4.833 1.00 91.06 148 LEU A CA 1
ATOM 1136 C C . LEU A 1 148 ? -16.973 -2.466 4.957 1.00 91.06 148 LEU A C 1
ATOM 1138 O O . LEU A 1 148 ? -17.879 -1.864 4.394 1.00 91.06 148 LEU A O 1
ATOM 1142 N N . ALA A 1 149 ? -17.201 -3.506 5.766 1.00 90.81 149 ALA A N 1
ATOM 1143 C CA . ALA A 1 149 ? -18.534 -4.054 6.009 1.00 90.81 149 ALA A CA 1
ATOM 1144 C C . ALA A 1 149 ? -19.460 -3.093 6.776 1.00 90.81 149 ALA A C 1
ATOM 1146 O O . ALA A 1 149 ? -20.636 -2.984 6.449 1.00 90.81 149 ALA A O 1
ATOM 1147 N N . ARG A 1 150 ? -18.950 -2.383 7.793 1.00 88.06 150 ARG A N 1
ATOM 1148 C CA . ARG A 1 150 ? -19.737 -1.432 8.599 1.00 88.06 150 ARG A CA 1
ATOM 1149 C C . ARG A 1 150 ? -20.220 -0.233 7.782 1.00 88.06 150 ARG A C 1
ATOM 1151 O O . ARG A 1 150 ? -21.257 0.333 8.115 1.00 88.06 150 ARG A O 1
ATOM 1158 N N . PHE A 1 151 ? -19.458 0.167 6.769 1.00 84.19 151 PHE A N 1
ATOM 1159 C CA . PHE A 1 151 ? -19.726 1.350 5.951 1.00 84.19 151 PHE A CA 1
ATOM 1160 C C . PHE A 1 151 ? -20.183 1.007 4.519 1.00 84.19 151 PHE A C 1
ATOM 1162 O O . PHE A 1 151 ? -20.253 1.907 3.689 1.00 84.19 151 PHE A O 1
ATOM 1169 N N . ASP A 1 152 ? -20.486 -0.268 4.236 1.00 84.75 152 ASP A N 1
ATOM 1170 C CA . ASP A 1 152 ? -20.899 -0.790 2.917 1.00 84.75 152 ASP A CA 1
ATOM 1171 C C . ASP A 1 152 ? -19.992 -0.332 1.756 1.00 84.75 152 ASP A C 1
ATOM 1173 O O . ASP A 1 152 ? -20.425 0.013 0.656 1.00 84.75 152 ASP A O 1
ATOM 1177 N N . LEU A 1 153 ? -18.684 -0.284 2.022 1.00 82.75 153 LEU A N 1
ATOM 1178 C CA . LEU A 1 153 ? -17.695 0.191 1.063 1.00 82.75 153 LEU A CA 1
ATOM 1179 C C . LEU A 1 153 ? -17.259 -0.950 0.150 1.00 82.75 153 LEU A C 1
ATOM 1181 O O . LEU A 1 153 ? -16.772 -1.989 0.606 1.00 82.75 153 LEU A O 1
ATOM 1185 N N . GLN A 1 154 ? -17.369 -0.722 -1.157 1.00 76.31 154 GLN A N 1
ATOM 1186 C CA . GLN A 1 154 ? -16.885 -1.676 -2.144 1.00 76.31 154 GLN A CA 1
ATOM 1187 C C . GLN A 1 154 ? -15.351 -1.761 -2.104 1.00 76.31 154 GLN A C 1
ATOM 1189 O O . GLN A 1 154 ? -14.668 -0.729 -2.129 1.00 76.31 154 GLN A O 1
ATOM 1194 N N . PRO A 1 155 ? -14.777 -2.974 -2.094 1.00 67.88 155 PRO A N 1
ATOM 1195 C CA . PRO A 1 155 ? -13.351 -3.142 -2.289 1.00 67.88 155 PRO A CA 1
ATOM 1196 C C . PRO A 1 155 ? -12.989 -2.713 -3.711 1.00 67.88 155 PRO A C 1
ATOM 1198 O O . PRO A 1 155 ? -13.487 -3.291 -4.674 1.00 67.88 155 PRO A O 1
ATOM 1201 N N . GLY A 1 156 ? -12.129 -1.708 -3.877 1.00 68.75 156 GLY A N 1
ATOM 1202 C CA . GLY A 1 156 ? -11.740 -1.325 -5.236 1.00 68.75 156 GLY A CA 1
ATOM 1203 C C . GLY A 1 156 ? -10.632 -0.295 -5.346 1.00 68.75 156 GLY A C 1
ATOM 1204 O O . GLY A 1 156 ? -9.726 -0.468 -6.158 1.00 68.75 156 GLY A O 1
ATOM 1205 N N . ALA A 1 157 ? -10.663 0.756 -4.529 1.00 81.06 157 ALA A N 1
ATOM 1206 C CA . ALA A 1 157 ? -9.636 1.788 -4.589 1.00 81.06 157 ALA A CA 1
ATOM 1207 C C . ALA A 1 157 ? -8.435 1.434 -3.704 1.00 81.06 157 ALA A C 1
ATOM 1209 O O . ALA A 1 157 ? -8.596 1.021 -2.554 1.00 81.06 157 ALA A O 1
ATOM 1210 N N . VAL A 1 158 ? -7.232 1.637 -4.246 1.00 90.38 158 VAL A N 1
ATOM 1211 C CA . VAL A 1 158 ? -5.999 1.623 -3.454 1.00 90.38 158 VAL A CA 1
ATOM 1212 C C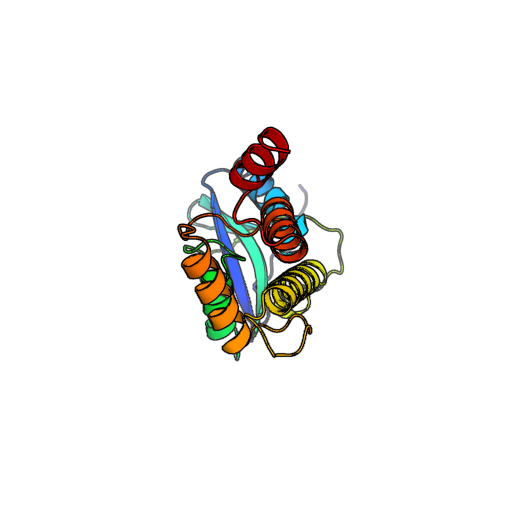 . VAL A 1 158 ? -6.063 2.748 -2.422 1.00 90.38 158 VAL A C 1
ATOM 1214 O O . VAL A 1 158 ? -6.480 3.860 -2.748 1.00 90.38 158 VAL A O 1
ATOM 1217 N N . LEU A 1 159 ? -5.631 2.475 -1.192 1.00 91.25 159 LEU A N 1
ATOM 1218 C CA . LEU A 1 159 ? -5.510 3.474 -0.144 1.00 91.25 159 LEU A CA 1
ATOM 1219 C C . LEU A 1 159 ? -4.510 4.551 -0.567 1.00 91.25 159 LEU A C 1
ATOM 1221 O O . LEU A 1 159 ? -3.308 4.322 -0.701 1.00 91.25 159 LEU A O 1
ATOM 1225 N N . THR A 1 160 ? -5.043 5.751 -0.749 1.00 89.88 160 THR A N 1
ATOM 1226 C CA . THR A 1 160 ? -4.292 6.987 -0.942 1.00 89.88 160 THR A CA 1
ATOM 1227 C C . THR A 1 160 ? -4.254 7.775 0.365 1.00 89.88 160 THR A C 1
ATOM 1229 O O . THR A 1 160 ? -5.038 7.519 1.283 1.00 89.88 160 THR A O 1
ATOM 1232 N N . ASP A 1 161 ? -3.395 8.791 0.442 1.00 89.06 161 ASP A N 1
ATOM 1233 C CA . ASP A 1 161 ? -3.429 9.738 1.563 1.00 89.06 161 ASP A CA 1
ATOM 1234 C C . ASP A 1 161 ? -4.794 10.425 1.710 1.00 89.06 161 ASP A C 1
ATOM 1236 O O . ASP A 1 161 ? -5.232 10.677 2.833 1.00 89.06 161 ASP A O 1
ATOM 1240 N N . TYR A 1 162 ? -5.480 10.682 0.590 1.00 88.81 162 TYR A N 1
ATOM 1241 C CA . TYR A 1 162 ? -6.811 11.285 0.574 1.00 88.81 162 TYR A CA 1
ATOM 1242 C C . TYR A 1 162 ? -7.865 10.357 1.185 1.00 88.81 162 TYR A C 1
ATOM 1244 O O . TYR A 1 162 ? -8.524 10.736 2.152 1.00 88.81 162 TYR A O 1
ATOM 1252 N N . SER A 1 163 ? -7.974 9.120 0.689 1.00 88.75 163 SER A N 1
ATOM 1253 C CA . SER A 1 163 ? -8.945 8.153 1.219 1.00 88.75 163 SER A CA 1
ATOM 1254 C C . SER A 1 163 ? -8.646 7.792 2.675 1.00 88.75 163 SER A C 1
ATOM 1256 O O . SER A 1 163 ? -9.554 7.564 3.464 1.00 88.75 163 SER A O 1
ATOM 1258 N N . LEU A 1 164 ? -7.372 7.773 3.077 1.00 92.06 164 LEU A N 1
ATOM 1259 C CA . LEU A 1 164 ? -7.011 7.569 4.478 1.00 92.06 164 LEU A CA 1
ATOM 1260 C C . LEU A 1 164 ? -7.448 8.747 5.359 1.00 92.06 164 LEU A C 1
ATOM 1262 O O . LEU A 1 164 ? -7.978 8.525 6.444 1.00 92.06 164 LEU A O 1
ATOM 1266 N N . ALA A 1 165 ? -7.292 9.984 4.884 1.00 91.38 165 ALA A N 1
ATOM 1267 C CA . ALA A 1 165 ? -7.797 11.160 5.589 1.00 91.38 165 ALA A CA 1
ATOM 1268 C C . ALA A 1 165 ? -9.334 11.160 5.699 1.00 91.38 165 ALA A C 1
ATOM 1270 O O . ALA A 1 165 ? -9.880 11.659 6.680 1.00 91.38 165 ALA A O 1
ATOM 1271 N N . GLU A 1 166 ? -10.054 10.601 4.724 1.00 88.25 166 GLU A N 1
ATOM 1272 C CA . GLU A 1 166 ? -11.501 10.359 4.829 1.00 88.25 166 GLU A CA 1
ATOM 1273 C C . GLU A 1 166 ? -11.837 9.342 5.922 1.00 88.25 166 GLU A C 1
ATOM 1275 O O . GLU A 1 166 ? -12.673 9.626 6.780 1.00 88.25 166 GLU A O 1
ATOM 1280 N N . ILE A 1 167 ? -11.137 8.203 5.957 1.00 90.75 167 ILE A N 1
ATOM 1281 C CA . ILE A 1 167 ? -11.301 7.187 7.009 1.00 90.75 167 ILE A CA 1
ATOM 1282 C C . ILE A 1 167 ? -11.053 7.803 8.396 1.00 90.75 167 ILE A C 1
ATOM 1284 O O . ILE A 1 167 ? -11.837 7.590 9.319 1.00 90.75 167 ILE A O 1
ATOM 1288 N N . GLU A 1 168 ? -9.983 8.587 8.551 1.00 92.38 168 GLU A N 1
ATOM 1289 C CA . GLU A 1 168 ? -9.630 9.258 9.809 1.00 92.38 168 GLU A CA 1
ATOM 1290 C C . GLU A 1 168 ? -10.679 10.286 10.248 1.00 92.38 168 GLU A C 1
ATOM 1292 O O . GLU A 1 168 ? -10.972 10.381 11.443 1.00 92.38 168 GLU A O 1
ATOM 1297 N N . ARG A 1 169 ? -11.253 11.041 9.300 1.00 87.56 169 ARG A N 1
ATOM 1298 C CA . ARG A 1 169 ? -12.344 11.988 9.568 1.00 87.56 169 ARG A CA 1
ATOM 1299 C C . ARG A 1 169 ? -13.589 11.257 10.061 1.00 87.56 169 ARG A C 1
ATOM 1301 O O . ARG A 1 169 ? -14.062 11.571 11.149 1.00 87.56 169 ARG A O 1
ATOM 1308 N N . ASN A 1 170 ? -14.034 10.237 9.327 1.00 84.19 170 ASN A N 1
ATOM 1309 C CA . ASN A 1 170 ? -15.200 9.415 9.675 1.00 84.19 170 ASN A CA 1
ATOM 1310 C C . ASN A 1 170 ? -15.022 8.710 11.033 1.00 84.19 170 ASN A C 1
ATOM 1312 O O . ASN A 1 170 ? -15.964 8.555 11.807 1.00 84.19 170 ASN A O 1
ATOM 1316 N N . ALA A 1 171 ? -13.789 8.321 11.367 1.00 85.56 171 ALA A N 1
ATOM 1317 C CA . ALA A 1 171 ? -13.452 7.763 12.673 1.00 85.56 171 ALA A CA 1
ATOM 1318 C C . ALA A 1 171 ? -13.511 8.779 13.826 1.00 85.56 171 ALA A C 1
ATOM 1320 O O . ALA A 1 171 ? -13.640 8.374 14.980 1.00 85.56 171 ALA A O 1
ATOM 1321 N N . GLY A 1 172 ? -13.358 10.075 13.545 1.00 82.88 172 GLY A N 1
ATOM 1322 C CA . GLY A 1 172 ? -13.355 11.135 14.552 1.00 82.88 172 GLY A CA 1
ATOM 1323 C C . GLY A 1 172 ? -14.738 11.693 14.880 1.00 82.88 172 GLY A C 1
ATOM 1324 O O . GLY A 1 172 ? -14.956 12.118 16.010 1.00 82.88 172 GLY A O 1
ATOM 1325 N N . ASP A 1 173 ? -15.654 11.696 13.914 1.00 79.62 173 ASP A N 1
ATOM 1326 C CA . ASP A 1 173 ? -16.987 12.290 14.059 1.00 79.62 173 ASP A CA 1
ATOM 1327 C C . ASP A 1 173 ? -18.139 11.276 14.003 1.00 79.62 173 ASP A C 1
ATOM 1329 O O . ASP A 1 173 ? -19.271 11.624 14.331 1.00 79.62 173 ASP A O 1
ATOM 1333 N N . GLY A 1 174 ? -17.850 10.020 13.653 1.00 69.88 174 GLY A N 1
ATOM 1334 C CA . GLY A 1 174 ? -18.822 8.931 13.625 1.00 69.88 174 GLY A CA 1
ATOM 1335 C C . GLY A 1 174 ? -19.705 8.898 12.377 1.00 69.88 174 GLY A C 1
ATOM 1336 O O . GLY A 1 174 ? -20.549 8.008 12.292 1.00 69.88 174 GLY A O 1
ATOM 1337 N N . PHE A 1 175 ? -19.511 9.806 11.415 1.00 75.69 175 PHE A N 1
ATOM 1338 C CA . PHE A 1 175 ? -20.275 9.816 10.166 1.00 75.69 175 PHE A CA 1
ATOM 1339 C C . PHE A 1 175 ? -19.751 8.767 9.176 1.00 75.69 175 PHE A C 1
ATOM 1341 O O . PHE A 1 175 ? -18.551 8.510 9.073 1.00 75.69 175 PHE A O 1
ATOM 1348 N N . HIS A 1 176 ? -20.659 8.180 8.401 1.00 70.00 176 HIS A N 1
ATOM 1349 C CA . HIS A 1 176 ? -20.381 7.180 7.378 1.00 70.00 176 HIS A CA 1
ATOM 1350 C C . HIS A 1 176 ? -19.801 7.773 6.091 1.00 70.00 176 HIS A C 1
ATOM 1352 O O . HIS A 1 176 ? -19.051 7.090 5.394 1.00 70.00 176 HIS A O 1
ATOM 1358 N N . SER A 1 177 ? -20.106 9.034 5.772 1.00 70.19 177 SER A N 1
ATOM 1359 C CA . SER A 1 177 ? -19.570 9.714 4.587 1.00 70.19 177 SER A CA 1
ATOM 1360 C C . SER A 1 177 ? -19.636 11.240 4.684 1.00 70.19 177 SER A C 1
ATOM 1362 O O . SER A 1 177 ? -20.385 11.804 5.485 1.00 70.19 177 SER A O 1
ATOM 1364 N N . ASP A 1 178 ? -18.909 11.922 3.792 1.00 72.75 178 ASP A N 1
ATOM 1365 C CA . ASP A 1 178 ? -19.047 13.368 3.588 1.00 72.75 178 ASP A CA 1
ATOM 1366 C C . ASP A 1 178 ? -20.490 13.745 3.202 1.00 72.75 178 ASP A C 1
ATOM 1368 O O . ASP A 1 178 ? -20.984 14.786 3.633 1.00 72.75 178 ASP A O 1
ATOM 1372 N N . GLN A 1 179 ? -21.202 12.886 2.463 1.00 76.38 179 GLN A N 1
ATOM 1373 C CA . GLN A 1 179 ? -22.605 13.102 2.103 1.00 76.38 179 GLN A CA 1
ATOM 1374 C C . GLN A 1 179 ? -23.523 13.075 3.328 1.00 76.38 179 GLN A C 1
ATOM 1376 O O . GLN A 1 179 ? -24.343 13.977 3.486 1.00 76.38 179 GLN A O 1
ATOM 1381 N N . GLU A 1 180 ? -23.373 12.085 4.208 1.00 78.38 180 GLU A N 1
ATOM 1382 C CA . GLU A 1 180 ? -24.146 12.016 5.451 1.00 78.38 180 GLU A CA 1
ATOM 1383 C C . GLU A 1 180 ? -23.844 13.212 6.354 1.00 78.38 180 GLU A C 1
ATOM 1385 O O . GLU A 1 180 ? -24.762 13.842 6.873 1.00 78.38 180 GLU A O 1
ATOM 1390 N N . ARG A 1 181 ? -22.568 13.590 6.478 1.00 79.62 181 ARG A N 1
ATOM 1391 C CA . ARG A 1 181 ? -22.165 14.767 7.252 1.00 79.62 181 ARG A CA 1
ATOM 1392 C C . ARG A 1 181 ? -22.795 16.046 6.700 1.00 79.62 181 ARG A C 1
ATOM 1394 O O . ARG A 1 181 ? -23.272 16.881 7.465 1.00 79.62 181 ARG A O 1
ATOM 1401 N N . ASN A 1 182 ? -22.796 16.210 5.379 1.00 80.88 182 ASN A N 1
ATOM 1402 C CA . ASN A 1 182 ? -23.409 17.362 4.723 1.00 80.88 182 ASN A CA 1
ATOM 1403 C C . ASN A 1 182 ? -24.932 17.363 4.898 1.00 80.88 182 ASN A C 1
ATOM 1405 O O . ASN A 1 182 ? -25.503 18.423 5.135 1.00 80.88 182 ASN A O 1
ATOM 1409 N N . ALA A 1 183 ? -25.574 16.193 4.851 1.00 83.50 183 ALA A N 1
ATOM 1410 C CA . ALA A 1 183 ? -26.996 16.053 5.145 1.00 83.50 183 ALA A CA 1
ATOM 1411 C C . ALA A 1 183 ? -27.310 16.412 6.608 1.00 83.50 183 ALA A C 1
ATOM 1413 O O . ALA A 1 183 ? -28.223 17.193 6.849 1.00 83.50 183 ALA A O 1
ATOM 1414 N N . ALA A 1 184 ? -26.521 15.933 7.573 1.00 80.56 184 ALA A N 1
ATOM 1415 C CA . ALA A 1 184 ? -26.679 16.271 8.988 1.00 80.56 184 ALA A CA 1
ATOM 1416 C C . ALA A 1 184 ? -26.514 17.780 9.238 1.00 80.56 184 ALA A C 1
ATOM 1418 O O . ALA A 1 184 ? -27.353 18.391 9.887 1.00 80.56 184 ALA A O 1
ATOM 1419 N N . ARG A 1 185 ? -25.495 18.413 8.639 1.00 83.06 185 ARG A N 1
ATOM 1420 C CA . ARG A 1 185 ? -25.286 19.873 8.719 1.00 83.06 185 ARG A CA 1
ATOM 1421 C C . ARG A 1 185 ? -26.395 20.683 8.052 1.00 83.06 185 ARG A C 1
ATOM 1423 O O . ARG A 1 185 ? -26.673 21.795 8.482 1.00 83.06 185 ARG A O 1
ATOM 1430 N N . ALA A 1 186 ? -27.009 20.155 6.995 1.00 83.25 186 ALA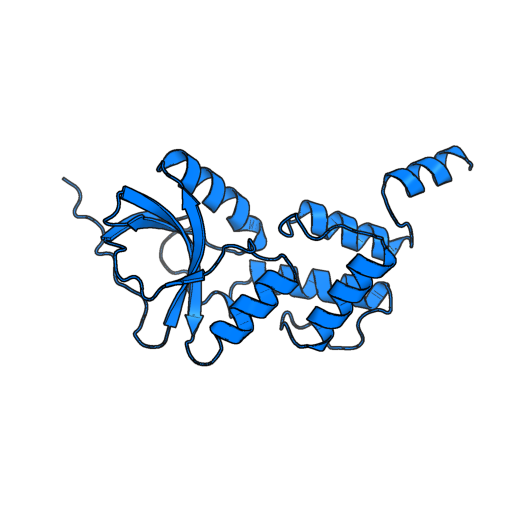 A N 1
ATOM 1431 C CA . ALA A 1 186 ? -28.158 20.792 6.357 1.00 83.25 186 ALA A CA 1
ATOM 1432 C C . ALA A 1 186 ? -29.430 20.710 7.222 1.00 83.25 186 ALA A C 1
ATOM 1434 O O . ALA A 1 186 ? -30.368 21.469 6.987 1.00 83.25 186 ALA A O 1
ATOM 1435 N N . LEU A 1 187 ? -29.460 19.805 8.206 1.00 82.31 187 LEU A N 1
ATOM 1436 C CA . LEU A 1 187 ? -30.578 19.607 9.127 1.00 82.31 187 LEU A CA 1
ATOM 1437 C C . LEU A 1 187 ? -30.417 20.353 10.468 1.00 82.31 187 LEU A C 1
ATOM 1439 O O . LEU A 1 187 ? -31.425 20.509 11.158 1.00 82.31 187 LEU A O 1
ATOM 1443 N N . GLY A 1 188 ? -29.218 20.854 10.809 1.00 58.25 188 GLY A N 1
ATOM 1444 C CA . GLY A 1 188 ? -28.959 21.696 11.993 1.00 58.25 188 GLY A CA 1
ATOM 1445 C C . GLY A 1 188 ? -27.734 21.282 12.793 1.00 58.25 188 GLY A C 1
ATOM 1446 O O . GLY A 1 188 ? -27.850 20.304 13.562 1.00 58.25 188 GLY A O 1
#

Organism: Rhizobium loti (NCBI:txid381)

Foldseek 3Di:
DDDFPFDDFDPPQKWWWFQDKALDPVVLVVVLVQLCQQQNKWFWFAFQVRIITITSFIEGNVCVVVVSVLCVLLLQGPPPIDTHSCVRGGHTDDMPDDPDDHRHRLPHPNQLVLLLLLQVLLVLVVLADDDSGSDRDPSSSRSSVVLCVVLVNDPDHRDDPVVSVQSNVCSVPVDSGPVRVVVVVVVD

Sequence (188 aa):
MTRPLGFRPPQSNAFWLIVSSRPTEGEAIALAQSYAPTLGPTLVLHSRNGVFAVVAGTLYQDKAKANLTALKELHIIPQDSFLSRGEGLDGLIWMSYQRGASFDFATQPNYLRLVQRLQAAMSKLGLYSGPVDGLIGPTTVKAFRSYLARFDLQPGAVLTDYSLAEIERNAGDGFHSDQERNAARALG